Protein AF-0000000080538753 (afdb_homodimer)

Foldseek 3Di:
DDPPPPPPPPPDPPPPPPPPPPPCPPCPPPPPPVPPPCPPCDPVQVVQQVVQCVVQNQFRRDQVSGDPDGAKDWADQCDQPPHDPPHGVQNVVFVVVQVVVVVVCVVVVHDDDDDGDDIGMDGDDDADWDWDWDWDADPVPRDIFIKIWIWGDDPVDIDTDDIDTDD/DPPPPPPPPPPDPPPPPPPDPPPCPVPPVPPPPVPPPCPPCPPVQVVQQVVQCVVQNQFRRDQVSGDPDGAKAWADQCDQPPHDPPHGVQNVQFVVVQVVVVVVCVVVVHDDDDDGDDIGMDGDDDADWDWDWDWDADPVPRDIFIKIWIWGDDPVDIDTDDIDTDD

pLDDT: mean 73.38, std 27.71, range [20.17, 98.0]

Solvent-accessible surface area (backbone atoms only — not comparable to full-atom values): 19662 Å² total; per-residue (Å²): 138,78,82,76,76,76,76,76,76,76,76,74,72,75,75,78,72,75,75,73,76,73,73,76,70,69,72,69,66,63,73,66,66,78,55,81,73,64,74,58,70,44,75,62,37,52,47,44,46,51,51,41,44,71,72,45,31,72,62,58,50,61,54,85,71,41,80,86,51,71,78,54,37,76,60,56,45,83,40,45,88,85,39,64,80,88,47,27,34,35,55,49,50,40,52,52,49,47,54,39,49,50,50,45,21,66,74,66,71,50,72,65,40,78,72,47,66,74,48,37,20,33,31,83,38,68,37,35,37,34,23,34,34,30,34,30,28,33,74,86,76,67,47,76,43,54,30,36,33,37,35,37,44,33,99,96,43,76,46,73,62,38,63,44,68,57,130,134,80,81,74,76,74,74,74,74,75,74,75,71,75,75,77,70,77,72,75,74,76,72,77,69,69,72,67,67,62,73,65,66,76,54,80,71,65,74,58,70,44,74,62,37,51,47,42,46,53,51,41,43,72,71,46,30,71,62,57,50,62,56,85,71,40,80,84,52,71,77,52,39,78,59,56,45,83,39,44,88,86,39,64,80,89,46,28,34,36,55,49,48,39,51,52,49,47,54,39,49,51,51,45,22,67,75,66,74,51,72,65,39,78,72,45,65,74,49,37,19,33,30,82,38,68,36,34,37,35,23,35,34,29,33,29,28,35,73,86,77,68,45,76,44,55,30,35,33,38,34,37,45,32,98,97,42,76,46,73,63,38,60,43,67,57,129

Structure (mmCIF, N/CA/C/O backbone):
data_AF-0000000080538753-model_v1
#
loop_
_entity.id
_entity.type
_entity.pdbx_description
1 polymer 'Predicted protein'
#
loop_
_atom_site.group_PDB
_atom_site.id
_atom_site.type_symbol
_atom_site.label_atom_id
_atom_site.label_alt_id
_atom_site.label_comp_id
_atom_site.label_asym_id
_atom_site.label_entity_id
_atom_site.label_seq_id
_atom_site.pdbx_PDB_ins_code
_atom_site.Cartn_x
_atom_site.Cartn_y
_atom_site.Cartn_z
_atom_site.occupancy
_atom_site.B_iso_or_equiv
_atom_site.auth_seq_id
_atom_site.auth_comp_id
_atom_site.auth_asym_id
_atom_site.auth_atom_id
_atom_site.pdbx_PDB_model_num
ATOM 1 N N . MET A 1 1 ? 3.537 43.625 76 1 26.64 1 MET A N 1
ATOM 2 C CA . MET A 1 1 ? 2.902 43.906 74.75 1 26.64 1 MET A CA 1
ATOM 3 C C . MET A 1 1 ? 2.809 42.625 73.875 1 26.64 1 MET A C 1
ATOM 5 O O . MET A 1 1 ? 3.822 42 73.625 1 26.64 1 MET A O 1
ATOM 9 N N . ASP A 1 2 ? 1.681 41.906 73.875 1 29.84 2 ASP A N 1
ATOM 10 C CA . ASP A 1 2 ? 1.18 40.562 73.562 1 29.84 2 ASP A CA 1
ATOM 11 C C . ASP A 1 2 ? 1.187 40.312 72.062 1 29.84 2 ASP A C 1
ATOM 13 O O . ASP A 1 2 ? 0.7 41.125 71.312 1 29.84 2 ASP A O 1
ATOM 17 N N . PRO A 1 3 ? 2.178 39.531 71.5 1 32.5 3 PRO A N 1
ATOM 18 C CA . PRO A 1 3 ? 2.43 39.344 70.062 1 32.5 3 PRO A CA 1
ATOM 19 C C . PRO A 1 3 ? 1.204 38.844 69.312 1 32.5 3 PRO A C 1
ATOM 21 O O . PRO A 1 3 ? 0.542 37.906 69.75 1 32.5 3 PRO A O 1
ATOM 24 N N . GLN A 1 4 ? 0.389 39.75 68.75 1 28.7 4 GLN A N 1
ATOM 25 C CA . GLN A 1 4 ? -0.905 39.562 68.125 1 28.7 4 GLN A CA 1
ATOM 26 C C . GLN A 1 4 ? -0.821 38.5 67 1 28.7 4 GLN A C 1
ATOM 28 O O . GLN A 1 4 ? 0.038 38.625 66.125 1 28.7 4 GLN A O 1
ATOM 33 N N . VAL A 1 5 ? -1.155 37.281 67.25 1 30.67 5 VAL A N 1
ATOM 34 C CA . VAL A 1 5 ? -1.22 36.062 66.5 1 30.67 5 VAL A CA 1
ATOM 35 C C . VAL A 1 5 ? -2.08 36.281 65.25 1 30.67 5 VAL A C 1
ATOM 37 O O . VAL A 1 5 ? -3.291 36.5 65.375 1 30.67 5 VAL A O 1
ATOM 40 N N . VAL A 1 6 ? -1.58 37.156 64.312 1 28.62 6 VAL A N 1
ATOM 41 C CA . VAL A 1 6 ? -2.383 37.5 63.156 1 28.62 6 VAL A CA 1
ATOM 42 C C . VAL A 1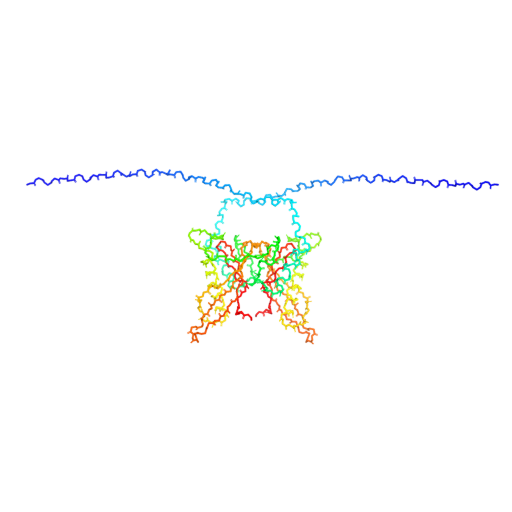 6 ? -2.861 36.188 62.5 1 28.62 6 VAL A C 1
ATOM 44 O O . VAL A 1 6 ? -2.057 35.312 62.156 1 28.62 6 VAL A O 1
ATOM 47 N N . VAL A 1 7 ? -4.055 35.75 62.781 1 27.62 7 VAL A N 1
ATOM 48 C CA . VAL A 1 7 ? -4.879 34.625 62.344 1 27.62 7 VAL A CA 1
ATOM 49 C C . VAL A 1 7 ? -5 34.625 60.812 1 27.62 7 VAL A C 1
ATOM 51 O O . VAL A 1 7 ? -5.484 35.594 60.219 1 27.62 7 VAL A O 1
ATOM 54 N N . ASP A 1 8 ? -3.936 34.156 60.156 1 25.44 8 ASP A N 1
ATOM 55 C CA . ASP A 1 8 ? -3.807 34.125 58.688 1 25.44 8 ASP A CA 1
ATOM 56 C C . ASP A 1 8 ? -5.07 33.562 58.062 1 25.44 8 ASP A C 1
ATOM 58 O O . ASP A 1 8 ? -5.617 32.562 58.531 1 25.44 8 ASP A O 1
ATOM 62 N N . LYS A 1 9 ? -5.824 34.438 57.406 1 25.91 9 LYS A N 1
ATOM 63 C CA . LYS A 1 9 ? -7.09 34.312 56.688 1 25.91 9 LYS A CA 1
ATOM 64 C C . LYS A 1 9 ? -7.09 33.062 55.812 1 25.91 9 LYS A C 1
ATOM 66 O O . LYS A 1 9 ? -6.168 32.875 55.031 1 25.91 9 LYS A O 1
ATOM 71 N N . LYS A 1 10 ? -7.75 32.031 56.188 1 25.48 10 LYS A N 1
ATOM 72 C CA . LYS A 1 10 ? -8.102 30.75 55.562 1 25.48 10 LYS A CA 1
ATOM 73 C C . LYS A 1 10 ? -8.68 30.969 54.188 1 25.48 10 LYS A C 1
ATOM 75 O O . LYS A 1 10 ? -9.781 31.516 54.031 1 25.48 10 LYS A O 1
ATOM 80 N N . SER A 1 11 ? -7.879 31.547 53.25 1 24.92 11 SER A N 1
ATOM 81 C CA . SER A 1 11 ? -8.461 31.812 51.938 1 24.92 11 SER A CA 1
ATOM 82 C C . SER A 1 11 ? -9.289 30.625 51.438 1 24.92 11 SER A C 1
ATOM 84 O O . SER A 1 11 ? -8.938 29.469 51.688 1 24.92 11 SER A O 1
ATOM 86 N N . GLU A 1 12 ? -10.578 30.828 51.375 1 24.56 12 GLU A N 1
ATOM 87 C CA . GLU A 1 12 ? -11.68 30 50.906 1 24.56 12 GLU A CA 1
ATOM 88 C C . GLU A 1 12 ? -11.32 29.297 49.594 1 24.56 12 GLU A C 1
ATOM 90 O O . GLU A 1 12 ? -10.789 29.922 48.688 1 24.56 12 GLU A O 1
ATOM 95 N N . GLU A 1 13 ? -10.969 28.047 49.625 1 25.81 13 GLU A N 1
ATOM 96 C CA . GLU A 1 13 ? -10.656 27.141 48.531 1 25.81 13 GLU A CA 1
ATOM 97 C C . GLU A 1 13 ? -11.727 27.203 47.438 1 25.81 13 GLU A C 1
ATOM 99 O O . GLU A 1 13 ? -12.914 27.016 47.719 1 25.81 13 GLU A O 1
ATOM 104 N N . PRO A 1 14 ? -11.586 28.125 46.5 1 26.73 14 PRO A N 1
ATOM 105 C CA . PRO A 1 14 ? -12.633 28.219 45.5 1 26.73 14 PRO A CA 1
ATOM 106 C C . PRO A 1 14 ? -13.133 26.844 45.031 1 26.73 14 PRO A C 1
ATOM 108 O O . PRO A 1 14 ? -12.383 25.859 45.094 1 26.73 14 PRO A O 1
ATOM 111 N N . ASP A 1 15 ? -14.344 26.531 45.312 1 24.59 15 ASP A N 1
ATOM 112 C CA . ASP A 1 15 ? -15.141 25.391 44.875 1 24.59 15 ASP A CA 1
ATOM 113 C C . ASP A 1 15 ? -14.961 25.141 43.375 1 24.59 15 ASP A C 1
ATOM 115 O O . ASP A 1 15 ? -15.281 26 42.562 1 24.59 15 ASP A O 1
ATOM 119 N N . LEU A 1 16 ? -13.891 24.625 42.969 1 22.72 16 LEU A N 1
ATOM 120 C CA . LEU A 1 16 ? -13.672 24.297 41.562 1 22.72 16 LEU A CA 1
ATOM 121 C C . LEU A 1 16 ? -14.891 23.594 40.969 1 22.72 16 LEU A C 1
ATOM 123 O O . LEU A 1 16 ? -15.172 22.438 41.312 1 22.72 16 LEU A O 1
ATOM 127 N N . LYS A 1 17 ? -16.016 24.328 40.844 1 22.41 17 LYS A N 1
ATOM 128 C CA . LYS A 1 17 ? -17.188 23.891 40.062 1 22.41 17 LYS A CA 1
ATOM 129 C C . LYS A 1 17 ? -16.766 23.016 38.906 1 22.41 17 LYS A C 1
ATOM 131 O O . LYS A 1 17 ? -15.797 23.328 38.188 1 22.41 17 LYS A O 1
ATOM 136 N N . ARG A 1 18 ? -17.156 21.812 38.906 1 22.73 18 ARG A N 1
ATOM 137 C CA . ARG A 1 18 ? -17.141 20.75 37.906 1 22.73 18 ARG A CA 1
ATOM 138 C C . ARG A 1 18 ? -17.672 21.266 36.562 1 22.73 18 ARG A C 1
ATOM 140 O O . ARG A 1 18 ? -18.859 21.531 36.406 1 22.73 18 ARG A O 1
ATOM 147 N N . GLN A 1 19 ? -17.094 22.203 35.969 1 22.17 19 GLN A N 1
ATOM 148 C CA . GLN A 1 19 ? -17.656 22.562 34.656 1 22.17 19 GLN A CA 1
ATOM 149 C C . GLN A 1 19 ? -18.094 21.328 33.875 1 22.17 19 GLN A C 1
ATOM 151 O O . GLN A 1 19 ? -17.312 20.375 33.75 1 22.17 19 GLN A O 1
ATOM 156 N N . LYS A 1 20 ? -19.328 21.016 33.875 1 20.86 20 LYS A N 1
ATOM 157 C CA . LYS A 1 20 ? -20.078 20.109 33 1 20.86 20 LYS A CA 1
ATOM 158 C C . LYS A 1 20 ? -19.5 20.078 31.594 1 20.86 20 LYS A C 1
ATOM 160 O O . LYS A 1 20 ? -19.344 21.141 30.969 1 20.86 20 LYS A O 1
ATOM 165 N N . LEU A 1 21 ? -18.781 19.188 31.297 1 20.88 21 LEU A N 1
ATOM 166 C CA . LEU A 1 21 ? -18.328 18.828 29.953 1 20.88 21 LEU A CA 1
ATOM 167 C C . LEU A 1 21 ? -19.469 18.922 28.953 1 20.88 21 LEU A C 1
ATOM 169 O O . LEU A 1 21 ? -20.453 18.172 29.047 1 20.88 21 LEU A O 1
ATOM 173 N N . ASP A 1 22 ? -19.984 20 28.609 1 23.39 22 ASP A N 1
ATOM 174 C CA . ASP A 1 22 ? -20.922 20.156 27.5 1 23.39 22 ASP A CA 1
ATOM 175 C C . ASP A 1 22 ? -20.672 19.094 26.422 1 23.39 22 ASP A C 1
ATOM 177 O O . ASP A 1 22 ? -19.516 18.828 26.062 1 23.39 22 ASP A O 1
ATOM 181 N N . GLU A 1 23 ? -21.578 18.156 26.266 1 23.31 23 GLU A N 1
ATOM 182 C CA . GLU A 1 23 ? -21.875 17.141 25.266 1 23.31 23 GLU A CA 1
ATOM 183 C C . GLU A 1 23 ? -21.672 17.656 23.859 1 23.31 23 GLU A C 1
ATOM 185 O O . GLU A 1 23 ? -22.453 18.469 23.359 1 23.31 23 GLU A O 1
ATOM 190 N N . VAL A 1 24 ? -20.781 18.312 23.531 1 21.34 24 VAL A N 1
ATOM 191 C CA . VAL A 1 24 ? -20.703 18.641 22.109 1 21.34 24 VAL A CA 1
ATOM 192 C C . VAL A 1 24 ? -21.25 17.469 21.281 1 21.34 24 VAL A C 1
ATOM 194 O O . VAL A 1 24 ? -20.656 16.391 21.266 1 21.34 24 VAL A O 1
ATOM 197 N N . ASP A 1 25 ? -22.516 17.156 21.219 1 23.75 25 ASP A N 1
ATOM 198 C CA . ASP A 1 25 ? -23.312 16.5 20.188 1 23.75 25 ASP A CA 1
ATOM 199 C C . ASP A 1 25 ? -22.766 16.812 18.797 1 23.75 25 ASP A C 1
ATOM 201 O O . ASP A 1 25 ? -23.328 17.625 18.062 1 23.75 25 ASP A O 1
ATOM 205 N N . GLU A 1 26 ? -21.734 17.438 18.688 1 22.86 26 GLU A N 1
ATOM 206 C CA . GLU A 1 26 ? -21.516 17.797 17.297 1 22.86 26 GLU A CA 1
ATOM 207 C C . GLU A 1 26 ? -21.984 16.688 16.359 1 22.86 26 GLU A C 1
ATOM 209 O O . GLU A 1 26 ? -21.719 15.516 16.594 1 22.86 26 GLU A O 1
ATOM 214 N N . LYS A 1 27 ? -23 17 15.555 1 22.25 27 LYS A N 1
ATOM 215 C CA . LYS A 1 27 ? -23.688 16.375 14.422 1 22.25 27 LYS A CA 1
ATOM 216 C C . LYS A 1 27 ? -22.719 15.547 13.594 1 22.25 27 LYS A C 1
ATOM 218 O O . LYS A 1 27 ? -21.75 16.078 13.039 1 22.25 27 LYS A O 1
ATOM 223 N N . CYS A 1 28 ? -22.344 14.5 14.094 1 21.88 28 CYS A N 1
ATOM 224 C CA . CYS A 1 28 ? -21.812 13.508 13.164 1 21.88 28 CYS A CA 1
ATOM 225 C C . CYS A 1 28 ? -22.484 13.641 11.797 1 21.88 28 CYS A C 1
ATOM 227 O O . CYS A 1 28 ? -23.672 13.359 11.648 1 21.88 28 CYS A O 1
ATOM 229 N N . GLU A 1 29 ? -22.312 14.82 11.227 1 24.02 29 GLU A N 1
ATOM 230 C CA . GLU A 1 29 ? -22.844 14.805 9.867 1 24.02 29 GLU A CA 1
ATOM 231 C C . GLU A 1 29 ? -22.859 13.383 9.297 1 24.02 29 GLU A C 1
ATOM 233 O O . GLU A 1 29 ? -21.891 12.633 9.461 1 24.02 29 GLU A O 1
ATOM 238 N N . GLU A 1 30 ? -23.906 12.758 9.414 1 24.94 30 GLU A N 1
ATOM 239 C CA . GLU A 1 30 ? -24.25 11.586 8.602 1 24.94 30 GLU A CA 1
ATOM 240 C C . GLU A 1 30 ? -23.344 11.5 7.367 1 24.94 30 GLU A C 1
ATOM 242 O O . GLU A 1 30 ? -23.188 12.477 6.633 1 24.94 30 GLU A O 1
ATOM 247 N N . MET A 1 31 ? -22.172 11.016 7.57 1 24.98 31 MET A N 1
ATOM 248 C CA . MET A 1 31 ? -21.625 10.625 6.277 1 24.98 31 MET A CA 1
ATOM 249 C C . MET A 1 31 ? -22.734 10.445 5.25 1 24.98 31 MET A C 1
ATOM 251 O O . MET A 1 31 ? -23.688 9.688 5.48 1 24.98 31 MET A O 1
ATOM 255 N N . SER A 1 32 ? -23.188 11.508 4.723 1 26.78 32 SER A N 1
ATOM 256 C CA . SER A 1 32 ? -24.188 11.484 3.668 1 26.78 32 SER A CA 1
ATOM 257 C C . SER A 1 32 ? -24.344 10.086 3.084 1 26.78 32 SER A C 1
ATOM 259 O O . SER A 1 32 ? -23.375 9.336 2.99 1 26.78 32 SER A O 1
ATOM 261 N N . SER A 1 33 ? -25.344 9.414 3.412 1 25.28 33 SER A N 1
ATOM 262 C CA . SER A 1 33 ? -25.906 8.359 2.568 1 25.28 33 SER A CA 1
ATOM 263 C C . SER A 1 33 ? -25.438 8.5 1.127 1 25.28 33 SER A C 1
ATOM 265 O O . SER A 1 33 ? -25.531 9.57 0.53 1 25.28 33 SER A O 1
ATOM 267 N N . TYR A 1 34 ? -24.266 8.039 0.89 1 26.61 34 TYR A N 1
ATOM 268 C CA . TYR A 1 34 ? -24.172 7.867 -0.556 1 26.61 34 TYR A CA 1
ATOM 269 C C . TYR A 1 34 ? -25.562 7.707 -1.176 1 26.61 34 TYR A C 1
ATOM 271 O O . TYR A 1 34 ? -26.25 6.723 -0.909 1 26.61 34 TYR A O 1
ATOM 279 N N . SER A 1 35 ? -26.406 8.695 -0.904 1 27.75 35 SER A N 1
ATOM 280 C CA . SER A 1 35 ? -27.562 8.688 -1.783 1 27.75 35 SER A CA 1
ATOM 281 C C . SER A 1 35 ? -27.344 7.773 -2.982 1 27.75 35 SER A C 1
ATOM 283 O O . SER A 1 35 ? -26.219 7.523 -3.379 1 27.75 35 SER A O 1
ATOM 285 N N . ASP A 1 36 ? -28.266 6.961 -3.27 1 28.72 36 ASP A N 1
ATOM 286 C CA . ASP A 1 36 ? -28.562 6.207 -4.484 1 28.72 36 ASP A CA 1
ATOM 287 C C . ASP A 1 36 ? -28.094 6.957 -5.727 1 28.72 36 ASP A C 1
ATOM 289 O O . ASP A 1 36 ? -28.562 6.699 -6.832 1 28.72 36 ASP A O 1
ATOM 293 N N . SER A 1 37 ? -28.031 8.297 -5.555 1 31.59 37 SER A N 1
ATOM 294 C CA . SER A 1 37 ? -27.641 8.883 -6.836 1 31.59 37 SER A CA 1
ATOM 295 C C . SER A 1 37 ? -26.375 8.227 -7.371 1 31.59 37 SER A C 1
ATOM 297 O O . SER A 1 37 ? -25.312 8.32 -6.754 1 31.59 37 SER A O 1
ATOM 299 N N . THR A 1 38 ? -26.375 7.109 -7.777 1 34.5 38 THR A N 1
ATOM 300 C CA . THR A 1 38 ? -25.609 6.336 -8.75 1 34.5 38 THR A CA 1
ATOM 301 C C . THR A 1 38 ? -24.688 7.242 -9.562 1 34.5 38 THR A C 1
ATOM 303 O O . THR A 1 38 ? -25 7.57 -10.711 1 34.5 38 THR A O 1
ATOM 306 N N . CYS A 1 39 ? -24.5 8.359 -9.172 1 38.5 39 CYS A N 1
ATOM 307 C CA . CYS A 1 39 ? -23.656 9.062 -10.125 1 38.5 39 CYS A CA 1
ATOM 308 C C . CYS A 1 39 ? -22.547 8.148 -10.648 1 38.5 39 CYS A C 1
ATOM 310 O O . CYS A 1 39 ? -21.609 7.828 -9.922 1 38.5 39 CYS A O 1
ATOM 312 N N . SER A 1 40 ? -22.922 7.129 -11.203 1 43.34 40 SER A N 1
ATOM 313 C CA . SER A 1 40 ? -22.266 6.168 -12.086 1 43.34 40 SER A CA 1
ATOM 314 C C . SER A 1 40 ? -21.047 6.781 -12.758 1 43.34 40 SER A C 1
ATOM 316 O O . SER A 1 40 ? -21.156 7.801 -13.445 1 43.34 40 SER A O 1
ATOM 318 N N . PHE A 1 41 ? -20.047 6.957 -11.977 1 55.66 41 PHE A N 1
ATOM 319 C CA . PHE A 1 41 ? -18.875 7.227 -12.789 1 55.66 41 PHE A CA 1
ATOM 320 C C . PHE A 1 41 ? -19.031 6.648 -14.188 1 55.66 41 PHE A C 1
ATOM 322 O O . PHE A 1 41 ? -19.422 5.496 -14.352 1 55.66 41 PHE A O 1
ATOM 329 N N . ASP A 1 42 ? -19.453 7.59 -15.016 1 65.38 42 ASP A N 1
ATOM 330 C CA . ASP A 1 42 ? -19.594 7.105 -16.375 1 65.38 42 ASP A CA 1
ATOM 331 C C . ASP A 1 42 ? -18.266 6.664 -16.969 1 65.38 42 ASP A C 1
ATOM 333 O O . ASP A 1 42 ? -17.234 6.742 -16.281 1 65.38 42 ASP A O 1
ATOM 337 N N . SER A 1 43 ? -18.469 5.992 -17.969 1 73.69 43 SER A N 1
ATOM 338 C CA . SER A 1 43 ? -17.344 5.422 -18.688 1 73.69 43 SER A CA 1
ATOM 339 C C . SER A 1 43 ? -16.281 6.48 -19 1 73.69 43 SER A C 1
ATOM 341 O O . SER A 1 43 ? -15.086 6.191 -19 1 73.69 43 SER A O 1
ATOM 343 N N . GLU A 1 44 ? -16.719 7.773 -19.062 1 78.25 44 GLU A N 1
ATOM 344 C CA . GLU A 1 44 ? -15.758 8.828 -19.375 1 78.25 44 GLU A CA 1
ATOM 345 C C . GLU A 1 44 ? -14.914 9.195 -18.156 1 78.25 44 GLU A C 1
ATOM 347 O O . GLU A 1 44 ? -13.711 9.43 -18.266 1 78.25 44 GLU A O 1
ATOM 352 N N . ASP A 1 45 ? -15.547 9.234 -17.047 1 76.75 45 ASP A N 1
ATOM 353 C CA . ASP A 1 45 ? -14.82 9.531 -15.82 1 76.75 45 ASP A CA 1
ATOM 354 C C . ASP A 1 45 ? -13.734 8.484 -15.562 1 76.75 45 ASP A C 1
ATOM 356 O O . ASP A 1 45 ? -12.609 8.836 -15.195 1 76.75 45 ASP A O 1
ATOM 360 N N . GLU A 1 46 ? -14.062 7.324 -15.797 1 76 46 GLU A N 1
ATOM 361 C CA . GLU A 1 46 ? -13.094 6.246 -15.625 1 76 46 GLU A CA 1
ATOM 362 C C . GLU A 1 46 ? -11.938 6.383 -16.609 1 76 46 GLU A C 1
ATOM 364 O O . GLU A 1 46 ? -10.781 6.148 -16.25 1 76 46 GLU A O 1
ATOM 369 N N . ARG A 1 47 ? -12.344 6.703 -17.766 1 82.5 47 ARG A N 1
ATOM 370 C CA . ARG A 1 47 ? -11.32 6.875 -18.797 1 82.5 47 ARG A CA 1
ATOM 371 C C . ARG A 1 47 ? -10.352 7.992 -18.406 1 82.5 47 ARG A C 1
ATOM 373 O O . ARG A 1 47 ? -9.133 7.836 -18.547 1 82.5 47 ARG A O 1
ATOM 380 N N . LEU A 1 48 ? -10.797 9.086 -17.953 1 83.06 48 LEU A N 1
ATOM 381 C CA . LEU A 1 48 ? -9.969 10.219 -17.594 1 83.06 48 LEU A CA 1
ATOM 382 C C . LEU A 1 48 ? -9.039 9.867 -16.438 1 83.06 48 LEU A C 1
ATOM 384 O O . LEU A 1 48 ? -7.875 10.281 -16.406 1 83.06 48 LEU A O 1
ATOM 388 N N . VAL A 1 49 ? -9.547 9.109 -15.578 1 80.5 49 VAL A N 1
ATOM 389 C CA . VAL A 1 49 ? -8.734 8.672 -14.445 1 80.5 49 VAL A CA 1
ATOM 390 C C . VAL A 1 49 ? -7.605 7.77 -14.93 1 80.5 49 VAL A C 1
ATOM 392 O O . VAL A 1 49 ? -6.445 7.961 -14.555 1 80.5 49 VAL A O 1
ATOM 395 N N . LYS A 1 50 ? -7.977 6.859 -15.766 1 79.31 50 LYS A N 1
ATOM 396 C CA . LYS A 1 50 ? -6.984 5.93 -16.297 1 79.31 50 LYS A CA 1
ATOM 397 C C . LYS A 1 50 ? -5.914 6.668 -17.094 1 79.31 50 LYS A C 1
ATOM 399 O O . LYS A 1 50 ? -4.723 6.371 -16.969 1 79.31 50 LYS A O 1
ATOM 404 N N . GLU A 1 51 ? -6.348 7.555 -17.844 1 85.69 51 GLU A N 1
ATOM 405 C CA . GLU A 1 51 ? -5.414 8.336 -18.641 1 85.69 51 GLU A CA 1
ATOM 406 C C . GLU A 1 51 ? -4.449 9.125 -17.766 1 85.69 51 GLU A C 1
ATOM 408 O O . GLU A 1 51 ? -3.246 9.156 -18.031 1 85.69 51 GLU A O 1
ATOM 413 N N . GLU A 1 52 ? -4.938 9.703 -16.734 1 86.38 52 GLU A N 1
ATOM 414 C CA . GLU A 1 52 ? -4.09 10.5 -15.852 1 86.38 52 GLU A CA 1
ATOM 415 C C . GLU A 1 52 ? -3.137 9.617 -15.055 1 86.38 52 GLU A C 1
ATOM 417 O O . GLU A 1 52 ? -1.986 9.992 -14.82 1 86.38 52 GLU A O 1
ATOM 422 N N . LEU A 1 53 ? -3.625 8.492 -14.68 1 82.88 53 LEU A N 1
ATOM 423 C CA . LEU A 1 53 ? -2.764 7.555 -13.969 1 82.88 53 LEU A CA 1
ATOM 424 C C . LEU A 1 53 ? -1.611 7.094 -14.852 1 82.88 53 LEU A C 1
ATOM 426 O O . LEU A 1 53 ? -0.479 6.957 -14.383 1 82.88 53 LEU A O 1
ATOM 430 N N . ASN A 1 54 ? -1.912 6.902 -16.094 1 82.56 54 ASN A N 1
ATOM 431 C CA . ASN A 1 54 ? -0.884 6.488 -17.047 1 82.56 54 ASN A CA 1
ATOM 432 C C . ASN A 1 54 ? 0.109 7.613 -17.328 1 82.56 54 ASN A C 1
ATOM 434 O O . ASN A 1 54 ? 1.306 7.363 -17.484 1 82.56 54 ASN A O 1
ATOM 438 N N . ARG A 1 55 ? -0.401 8.75 -17.312 1 86.69 55 ARG A N 1
ATOM 439 C CA . ARG A 1 55 ? 0.406 9.914 -17.672 1 86.69 55 ARG A CA 1
ATOM 440 C C . ARG A 1 55 ? 1.276 10.359 -16.5 1 86.69 55 ARG A C 1
ATOM 442 O O . ARG A 1 55 ? 2.482 10.562 -16.672 1 86.69 55 ARG A O 1
ATOM 449 N N . SER A 1 56 ? 0.714 10.508 -15.297 1 87.31 56 SER A N 1
ATOM 450 C CA . SER A 1 56 ? 1.411 11.203 -14.219 1 87.31 56 SER A CA 1
ATOM 451 C C . SER A 1 56 ? 1.641 10.281 -13.023 1 87.31 56 SER A C 1
ATOM 453 O O . SER A 1 56 ? 2.438 10.594 -12.141 1 87.31 56 SER A O 1
ATOM 455 N N . GLY A 1 57 ? 0.893 9.195 -12.984 1 86 57 GLY A N 1
ATOM 456 C CA . GLY A 1 57 ? 1.011 8.289 -11.852 1 86 57 GLY A CA 1
ATOM 457 C C . GLY A 1 57 ? 0.349 8.82 -10.594 1 86 57 GLY A C 1
ATOM 458 O O . GLY A 1 57 ? -0.334 9.844 -10.625 1 86 57 GLY A O 1
ATOM 459 N N . ASP A 1 58 ? 0.567 8.148 -9.516 1 87.81 58 ASP A N 1
ATOM 460 C CA . ASP A 1 58 ? -0.105 8.461 -8.258 1 87.81 58 ASP A CA 1
ATOM 461 C C . ASP A 1 58 ? 0.512 9.688 -7.602 1 87.81 58 ASP A C 1
ATOM 463 O O . ASP A 1 58 ? -0.199 10.508 -7.012 1 87.81 58 ASP A O 1
ATOM 467 N N . TYR A 1 59 ? 1.764 9.852 -7.766 1 93.19 59 TYR A N 1
ATOM 468 C CA . TYR A 1 59 ? 2.496 10.891 -7.043 1 93.19 59 TYR A CA 1
ATOM 469 C C . TYR A 1 59 ? 2.264 12.258 -7.664 1 93.19 59 TYR A C 1
ATOM 471 O O . TYR A 1 59 ? 2.26 13.273 -6.961 1 93.19 59 TYR A O 1
ATOM 479 N N . ASP A 1 60 ? 2.105 12.344 -8.961 1 93.12 60 ASP A N 1
ATOM 480 C CA . ASP A 1 60 ? 1.944 13.609 -9.672 1 93.12 60 ASP A CA 1
ATOM 481 C C . ASP A 1 60 ? 0.558 13.703 -10.305 1 93.12 60 ASP A C 1
ATOM 483 O O . ASP A 1 60 ? 0.36 14.461 -11.266 1 93.12 60 ASP A O 1
ATOM 487 N N . PHE A 1 61 ? -0.366 12.898 -9.758 1 91.56 61 PHE A N 1
ATOM 488 C CA . PHE A 1 61 ? -1.722 12.891 -10.297 1 91.56 61 PHE A CA 1
ATOM 489 C C . PHE A 1 61 ? -2.314 14.289 -10.297 1 91.56 61 PHE A C 1
ATOM 491 O O . PHE A 1 61 ? -2.348 14.961 -9.266 1 91.56 61 PHE A O 1
ATOM 498 N N . ASP A 1 62 ? -2.725 14.727 -11.383 1 91.31 62 ASP A N 1
ATOM 499 C CA . ASP A 1 62 ? -3.301 16.062 -11.547 1 91.31 62 ASP A CA 1
ATOM 500 C C . ASP A 1 62 ? -4.824 16.016 -11.461 1 91.31 62 ASP A C 1
ATOM 502 O O . ASP A 1 62 ? -5.496 15.656 -12.438 1 91.31 62 ASP A O 1
ATOM 506 N N . THR A 1 63 ? -5.328 16.453 -10.406 1 87 63 THR A N 1
ATOM 507 C CA . THR A 1 63 ? -6.762 16.359 -10.133 1 87 63 THR A CA 1
ATOM 508 C C . THR A 1 63 ? -7.539 17.328 -11.031 1 87 63 THR A C 1
ATOM 510 O O . THR A 1 63 ? -8.75 17.172 -11.203 1 87 63 THR A O 1
ATOM 513 N N . THR A 1 64 ? -6.891 18.297 -11.461 1 87.31 64 THR A N 1
ATOM 514 C CA . THR A 1 64 ? -7.574 19.297 -12.266 1 87.31 64 THR A CA 1
ATOM 515 C C . THR A 1 64 ? -8.023 18.719 -13.602 1 87.31 64 THR A C 1
ATOM 517 O O . THR A 1 64 ? -8.844 19.312 -14.305 1 87.31 64 THR A O 1
ATOM 520 N N . LYS A 1 65 ? -7.551 17.562 -13.922 1 87.31 65 LYS A N 1
ATOM 521 C CA . LYS A 1 65 ? -7.887 16.922 -15.195 1 87.31 65 LYS A CA 1
ATOM 522 C C . LYS A 1 65 ? -9.047 15.953 -15.039 1 87.31 65 LYS A C 1
ATOM 524 O O . LYS A 1 65 ? -9.383 15.219 -15.969 1 87.31 65 LYS A O 1
ATOM 529 N N . GLN A 1 66 ? -9.555 15.922 -13.844 1 83.81 66 GLN A N 1
ATOM 530 C CA . GLN A 1 66 ? -10.672 15.031 -13.57 1 83.81 66 GLN A CA 1
ATOM 531 C C . GLN A 1 66 ? -11.984 15.805 -13.477 1 83.81 66 GLN A C 1
ATOM 533 O O . GLN A 1 66 ? -11.984 17.016 -13.289 1 83.81 66 GLN A O 1
ATOM 538 N N . ARG A 1 67 ? -12.961 15.117 -13.688 1 81.25 67 ARG A N 1
ATOM 539 C CA . ARG A 1 67 ? -14.281 15.734 -13.633 1 81.25 67 ARG A CA 1
ATOM 540 C C . ARG A 1 67 ? -14.977 15.414 -12.312 1 81.25 67 ARG A C 1
ATOM 542 O O . ARG A 1 67 ? -14.648 15.992 -11.273 1 81.25 67 ARG A O 1
ATOM 549 N N . ARG A 1 68 ? -15.773 14.305 -12.312 1 70.19 68 ARG A N 1
ATOM 550 C CA . ARG A 1 68 ? -16.578 13.984 -11.133 1 70.19 68 ARG A CA 1
ATOM 551 C C . ARG A 1 68 ? -15.875 12.945 -10.266 1 70.19 68 ARG A C 1
ATOM 553 O O . ARG A 1 68 ? -16.078 12.906 -9.047 1 70.19 68 ARG A O 1
ATOM 560 N N . PHE A 1 69 ? -15.172 12.094 -10.992 1 70.25 69 PHE A N 1
ATOM 561 C CA . PHE A 1 69 ? -14.508 11.016 -10.273 1 70.25 69 PHE A CA 1
ATOM 562 C C . PHE A 1 69 ? -13.055 11.375 -9.992 1 70.25 69 PHE A C 1
ATOM 564 O O . PHE A 1 69 ? -12.211 11.336 -10.898 1 70.25 69 PHE A O 1
ATOM 571 N N . VAL A 1 70 ? -12.836 11.836 -8.703 1 72.62 70 VAL A N 1
ATOM 572 C CA . VAL A 1 70 ? -11.477 12.18 -8.297 1 72.62 70 VAL A CA 1
ATOM 573 C C . VAL A 1 70 ? -10.906 11.07 -7.414 1 72.62 70 VAL A C 1
ATOM 575 O O . VAL A 1 70 ? -11.477 10.742 -6.371 1 72.62 70 VAL A O 1
ATOM 578 N N . MET A 1 71 ? -9.844 10.453 -7.871 1 74.56 71 MET A N 1
ATOM 579 C CA . MET A 1 71 ? -9.273 9.297 -7.184 1 74.56 71 MET A CA 1
ATOM 580 C C . MET A 1 71 ? -8.203 9.734 -6.195 1 74.56 71 MET A C 1
ATOM 582 O O . MET A 1 71 ? -7.945 9.039 -5.207 1 74.56 71 MET A O 1
ATOM 586 N N . ARG A 1 72 ? -7.602 10.867 -6.539 1 84.81 72 ARG A N 1
ATOM 587 C CA . ARG A 1 72 ? -6.539 11.391 -5.684 1 84.81 72 ARG A CA 1
ATOM 588 C C . ARG A 1 72 ? -6.758 12.859 -5.367 1 84.81 72 ARG A C 1
ATOM 590 O O . ARG A 1 72 ? -7.223 13.625 -6.219 1 84.81 72 ARG A O 1
ATOM 597 N N . TYR A 1 73 ? -6.375 13.25 -4.172 1 89.19 73 TYR A N 1
ATOM 598 C CA . TYR A 1 73 ? -6.473 14.648 -3.76 1 89.19 73 TYR A CA 1
ATOM 599 C C . TYR A 1 73 ? -5.113 15.188 -3.328 1 89.19 73 TYR A C 1
ATOM 601 O O . TYR A 1 73 ? -4.402 14.547 -2.549 1 89.19 73 TYR A O 1
ATOM 609 N N . PRO A 1 74 ? -4.844 16.328 -3.932 1 93.19 74 PRO A N 1
ATOM 610 C CA . PRO A 1 74 ? -3.615 16.953 -3.426 1 93.19 74 PRO A CA 1
ATOM 611 C C . PRO A 1 74 ? -3.717 17.344 -1.954 1 93.19 74 PRO A C 1
ATOM 613 O O . PRO A 1 74 ? -4.785 17.766 -1.495 1 93.19 74 PRO A O 1
ATOM 616 N N . VAL A 1 75 ? -2.615 17.219 -1.324 1 95.62 75 VAL A N 1
ATOM 617 C CA . VAL A 1 75 ? -2.578 17.594 0.082 1 95.62 75 VAL A CA 1
ATOM 618 C C . VAL A 1 75 ? -2.143 19.062 0.206 1 95.62 75 VAL A C 1
ATOM 620 O O . VAL A 1 75 ? -1.077 19.438 -0.284 1 95.62 75 VAL A O 1
ATOM 623 N N . ASN A 1 76 ? -2.977 19.828 0.804 1 95.88 76 ASN A N 1
ATOM 624 C CA . ASN A 1 76 ? -2.557 21.156 1.225 1 95.88 76 ASN A CA 1
ATOM 625 C C . ASN A 1 76 ? -1.85 21.125 2.578 1 95.88 76 ASN A C 1
ATOM 627 O O . ASN A 1 76 ? -2.471 20.828 3.598 1 95.88 76 ASN A O 1
ATOM 631 N N . PHE A 1 77 ? -0.625 21.5 2.623 1 96.62 77 PHE A N 1
ATOM 632 C CA . PHE A 1 77 ? 0.224 21.312 3.795 1 96.62 77 PHE A CA 1
ATOM 633 C C . PHE A 1 77 ? -0.215 22.234 4.93 1 96.62 77 PHE A C 1
ATOM 635 O O . PHE A 1 77 ? 0.045 21.953 6.102 1 96.62 77 PHE A O 1
ATOM 642 N N . GLU A 1 78 ? -0.877 23.25 4.609 1 96.44 78 GLU A N 1
ATOM 643 C CA . GLU A 1 78 ? -1.259 24.219 5.629 1 96.44 78 GLU A CA 1
ATOM 644 C C . GLU A 1 78 ? -2.594 23.844 6.27 1 96.44 78 GLU A C 1
ATOM 646 O O . GLU A 1 78 ? -2.951 24.391 7.324 1 96.44 78 GLU A O 1
ATOM 651 N N . ASP A 1 79 ? -3.357 22.984 5.641 1 95.19 79 ASP A N 1
ATOM 652 C CA . ASP A 1 79 ? -4.68 22.625 6.141 1 95.19 79 ASP A CA 1
ATOM 653 C C . ASP A 1 79 ? -4.582 21.484 7.156 1 95.19 79 ASP A C 1
ATOM 655 O O . ASP A 1 79 ? -3.504 20.938 7.387 1 95.19 79 ASP A O 1
ATOM 659 N N . SER A 1 80 ? -5.688 21.188 7.84 1 92.88 80 SER A N 1
ATOM 660 C CA . SER A 1 80 ? -5.816 20.094 8.789 1 92.88 80 SER A CA 1
ATOM 661 C C . SER A 1 80 ? -7.012 19.203 8.453 1 92.88 80 SER A C 1
ATOM 663 O O . SER A 1 80 ? -7.832 18.906 9.32 1 92.88 80 SER A O 1
ATOM 665 N N . ASP A 1 81 ? -7.035 18.734 7.227 1 90.12 81 ASP A N 1
ATOM 666 C CA . ASP A 1 81 ? -8.156 17.922 6.742 1 90.12 81 ASP A CA 1
ATOM 667 C C . ASP A 1 81 ? -8.102 16.516 7.309 1 90.12 81 ASP A C 1
ATOM 669 O O . ASP A 1 81 ? -9.141 15.867 7.484 1 90.12 81 ASP A O 1
ATOM 673 N N . VAL A 1 82 ? -6.867 16.016 7.578 1 88.31 82 VAL A N 1
ATOM 674 C CA . VAL A 1 82 ? -6.691 14.625 7.984 1 88.31 82 VAL A CA 1
ATOM 675 C C . VAL A 1 82 ? -6.387 14.555 9.477 1 88.31 82 VAL A C 1
ATOM 677 O O . VAL A 1 82 ? -6.715 13.57 10.141 1 88.31 82 VAL A O 1
ATOM 680 N N . VAL A 1 83 ? -5.727 15.57 9.992 1 89.19 83 VAL A N 1
ATOM 681 C CA . VAL A 1 83 ? -5.316 15.586 11.391 1 89.19 83 VAL A CA 1
ATOM 682 C C . VAL A 1 83 ? -6.074 16.688 12.141 1 89.19 83 VAL A C 1
ATOM 684 O O . VAL A 1 83 ? -6.691 17.547 11.516 1 89.19 83 VAL A O 1
ATOM 687 N N . ASP A 1 84 ? -6.012 16.578 13.461 1 87.56 84 ASP A N 1
ATOM 688 C CA . ASP A 1 84 ? -6.652 17.609 14.273 1 87.56 84 ASP A CA 1
ATOM 689 C C . ASP A 1 84 ? -5.707 18.781 14.516 1 87.56 84 ASP A C 1
ATOM 691 O O . ASP A 1 84 ? -4.504 18.594 14.719 1 87.56 84 ASP A O 1
ATOM 695 N N . GLU A 1 85 ? -6.371 20 14.586 1 90.12 85 GLU A N 1
ATOM 696 C CA . GLU A 1 85 ? -5.582 21.172 14.945 1 90.12 85 GLU A CA 1
ATOM 697 C C . GLU A 1 85 ? -4.996 21.047 16.344 1 90.12 85 GLU A C 1
ATOM 699 O O . GLU A 1 85 ? -5.59 20.406 17.219 1 90.12 85 GLU A O 1
ATOM 704 N N . PRO A 1 86 ? -3.865 21.547 16.547 1 93.25 86 PRO A N 1
ATOM 705 C CA . PRO A 1 86 ? -3.105 22.516 15.75 1 93.25 86 PRO A CA 1
ATOM 706 C C . PRO A 1 86 ? -2.189 21.859 14.727 1 93.25 86 PRO A C 1
ATOM 708 O O . PRO A 1 86 ? -1.511 22.547 13.961 1 93.25 86 PRO A O 1
ATOM 711 N N . ASP A 1 87 ? -2.174 20.594 14.68 1 92.62 87 ASP A N 1
ATOM 712 C CA . ASP A 1 87 ? -1.346 19.922 13.672 1 92.62 87 ASP A CA 1
ATOM 713 C C . ASP A 1 87 ? -1.881 20.188 12.266 1 92.62 87 ASP A C 1
ATOM 715 O O . ASP A 1 87 ? -3.094 20.281 12.062 1 92.62 87 ASP A O 1
ATOM 719 N N . THR A 1 88 ? -0.909 20.312 11.281 1 96.12 88 THR A N 1
ATOM 720 C CA . THR A 1 88 ? -1.301 20.469 9.883 1 96.12 88 THR A CA 1
ATOM 721 C C . THR A 1 88 ? -1.052 19.188 9.102 1 96.12 88 THR A C 1
ATOM 723 O O . THR A 1 88 ? -0.324 18.297 9.562 1 96.12 88 THR A O 1
ATOM 726 N N . ASP A 1 89 ? -1.664 19.109 7.926 1 96 89 ASP A N 1
ATOM 727 C CA . ASP A 1 89 ? -1.403 17.969 7.059 1 96 89 ASP A CA 1
ATOM 728 C C . ASP A 1 89 ? 0.054 17.938 6.602 1 96 89 ASP A C 1
ATOM 730 O O . ASP A 1 89 ? 0.611 16.875 6.34 1 96 89 ASP A O 1
ATOM 734 N N . GLY A 1 90 ? 0.634 19.125 6.566 1 96.56 90 GLY A N 1
ATOM 735 C CA . GLY A 1 90 ? 2.059 19.203 6.285 1 96.56 90 GLY A CA 1
ATOM 736 C C . GLY A 1 90 ? 2.912 18.531 7.348 1 96.56 90 GLY A C 1
ATOM 737 O O . GLY A 1 90 ? 3.881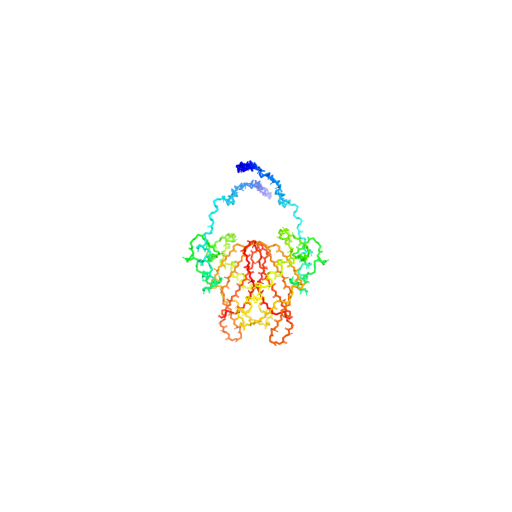 17.844 7.027 1 96.56 90 GLY A O 1
ATOM 738 N N . ASP A 1 91 ? 2.508 18.719 8.578 1 96.06 91 ASP A N 1
ATOM 739 C CA . ASP A 1 91 ? 3.207 18.047 9.672 1 96.06 91 ASP A CA 1
ATOM 740 C C . ASP A 1 91 ? 3.105 16.531 9.555 1 96.06 91 ASP A C 1
ATOM 742 O O . ASP A 1 91 ? 4.086 15.82 9.781 1 96.06 91 ASP A O 1
ATOM 746 N N . LEU A 1 92 ? 1.903 16.172 9.219 1 95.62 92 LEU A N 1
ATOM 747 C CA . LEU A 1 92 ? 1.684 14.734 9.055 1 95.62 92 LEU A CA 1
ATOM 748 C C . LEU A 1 92 ? 2.549 14.172 7.934 1 95.62 92 LEU A C 1
ATOM 750 O O . LEU A 1 92 ? 3.236 13.164 8.117 1 95.62 92 LEU A O 1
ATOM 754 N N . VAL A 1 93 ? 2.553 14.805 6.809 1 97.44 93 VAL A N 1
ATOM 755 C CA . VAL A 1 93 ? 3.316 14.336 5.656 1 97.44 93 VAL A CA 1
ATOM 756 C C . VAL A 1 93 ? 4.805 14.312 5.996 1 97.44 93 VAL A C 1
ATOM 758 O O . VAL A 1 93 ? 5.527 13.398 5.594 1 97.44 93 VAL A O 1
ATOM 761 N N . HIS A 1 94 ? 5.191 15.258 6.73 1 96.94 94 HIS A N 1
ATOM 762 C CA . HIS A 1 94 ? 6.578 15.289 7.172 1 96.94 94 HIS A CA 1
ATOM 763 C C . HIS A 1 94 ? 6.906 14.086 8.047 1 96.94 94 HIS A C 1
ATOM 765 O O . HIS A 1 94 ? 7.938 13.438 7.863 1 96.94 94 HIS A O 1
ATOM 771 N N . ARG A 1 95 ? 6.062 13.812 8.945 1 95.38 95 ARG A N 1
ATOM 772 C CA . ARG A 1 95 ? 6.246 12.672 9.828 1 95.38 95 ARG A CA 1
ATOM 773 C C . ARG A 1 95 ? 6.262 11.367 9.047 1 95.38 95 ARG A C 1
ATOM 775 O O . ARG A 1 95 ? 7.102 10.5 9.289 1 95.38 95 ARG A O 1
ATOM 782 N N . LEU A 1 96 ? 5.344 11.258 8.148 1 95.81 96 LEU A N 1
ATOM 783 C CA . LEU A 1 96 ? 5.27 10.055 7.328 1 95.81 96 LEU A CA 1
ATOM 784 C C . LEU A 1 96 ? 6.52 9.906 6.469 1 95.81 96 LEU A C 1
ATOM 786 O O . LEU A 1 96 ? 7.012 8.789 6.273 1 95.81 96 LEU A O 1
ATOM 790 N N . SER A 1 97 ? 7.027 10.992 5.957 1 97.19 97 SER A N 1
ATOM 791 C CA . SER A 1 97 ? 8.25 10.977 5.168 1 97.19 97 SER A CA 1
ATOM 792 C C . SER A 1 97 ? 9.438 10.5 5.996 1 97.19 97 SER A C 1
ATOM 794 O O . SER A 1 97 ? 10.273 9.727 5.512 1 97.19 97 SER A O 1
ATOM 796 N N . LYS A 1 98 ? 9.469 10.93 7.172 1 96.12 98 LYS A N 1
ATOM 797 C CA . LYS A 1 98 ? 10.539 10.523 8.078 1 96.12 98 LYS A CA 1
ATOM 798 C C . LYS A 1 98 ? 10.5 9.016 8.336 1 96.12 98 LYS A C 1
ATOM 800 O O . LYS A 1 98 ? 11.531 8.344 8.297 1 96.12 98 LYS A O 1
ATOM 805 N N . ILE A 1 99 ? 9.336 8.562 8.602 1 93 99 ILE A N 1
ATOM 806 C CA . ILE A 1 99 ? 9.148 7.141 8.867 1 93 99 ILE A CA 1
ATOM 807 C C . ILE A 1 99 ? 9.555 6.324 7.641 1 93 99 ILE A C 1
ATOM 809 O O . ILE A 1 99 ? 10.234 5.301 7.766 1 93 99 ILE A O 1
ATOM 813 N N . ALA A 1 100 ? 9.125 6.785 6.492 1 93.56 100 ALA A N 1
ATOM 814 C CA . ALA A 1 100 ? 9.469 6.098 5.254 1 93.56 100 ALA A CA 1
ATOM 815 C C . ALA A 1 100 ? 10.984 6.07 5.047 1 93.56 100 ALA A C 1
ATOM 817 O O . ALA A 1 100 ? 11.555 5.035 4.699 1 93.56 100 ALA A O 1
ATOM 818 N N . LEU A 1 101 ? 11.594 7.156 5.262 1 95.25 101 LEU A N 1
ATOM 819 C CA . LEU A 1 101 ? 13.031 7.254 5.055 1 95.25 101 LEU A CA 1
ATOM 820 C C . LEU A 1 101 ? 13.781 6.355 6.031 1 95.25 101 LEU A C 1
ATOM 822 O O . LEU A 1 101 ? 14.789 5.742 5.672 1 95.25 101 LEU A O 1
ATOM 826 N N . GLN A 1 102 ? 13.336 6.32 7.266 1 92.62 102 GLN A N 1
ATOM 827 C CA . GLN A 1 102 ? 13.953 5.438 8.25 1 92.62 102 GLN A CA 1
ATOM 828 C C . GLN A 1 102 ? 13.891 3.98 7.793 1 92.62 102 GLN A C 1
ATOM 830 O O . GLN A 1 102 ? 14.867 3.24 7.941 1 92.62 102 GLN A O 1
ATOM 835 N N . LYS A 1 103 ? 12.789 3.605 7.262 1 86.81 103 LYS A N 1
ATOM 836 C CA . LYS A 1 103 ? 12.656 2.244 6.746 1 86.81 103 LYS A CA 1
ATOM 837 C C . LYS A 1 103 ? 13.648 1.983 5.621 1 86.81 103 LYS A C 1
ATOM 839 O O . LYS A 1 103 ? 14.273 0.922 5.566 1 86.81 103 LYS A O 1
ATOM 844 N N . HIS A 1 104 ? 13.766 2.9 4.766 1 90.19 104 HIS A N 1
ATOM 845 C CA . HIS A 1 104 ? 14.734 2.789 3.684 1 90.19 104 HIS A CA 1
ATOM 846 C C . HIS A 1 104 ? 16.156 2.637 4.23 1 90.19 104 HIS A C 1
ATOM 848 O O . HIS A 1 104 ? 16.906 1.775 3.771 1 90.19 104 HIS A O 1
ATOM 854 N N . ASN A 1 105 ? 16.438 3.508 5.16 1 91.12 105 ASN A N 1
ATOM 855 C CA . ASN A 1 105 ? 17.766 3.477 5.754 1 91.12 105 ASN A CA 1
ATOM 856 C C . ASN A 1 105 ? 18.062 2.123 6.391 1 91.12 105 ASN A C 1
ATOM 858 O O . ASN A 1 105 ? 19.172 1.609 6.281 1 91.12 105 ASN A O 1
ATOM 862 N N . GLU A 1 106 ? 17.109 1.641 7.066 1 82.62 106 GLU A N 1
ATOM 863 C CA . GLU A 1 106 ? 17.266 0.351 7.734 1 82.62 106 GLU A CA 1
ATOM 864 C C . GLU A 1 106 ? 17.516 -0.767 6.723 1 82.62 106 GLU A C 1
ATOM 866 O O . GLU A 1 106 ? 18.391 -1.611 6.918 1 82.62 106 GLU A O 1
ATOM 871 N N . TYR A 1 107 ? 16.797 -0.721 5.66 1 79.69 107 TYR A N 1
ATOM 872 C CA . TYR A 1 107 ? 16.859 -1.798 4.68 1 79.69 107 TYR A CA 1
ATOM 873 C C . TYR A 1 107 ? 18.125 -1.707 3.848 1 79.69 107 TYR A C 1
ATOM 875 O O . TYR A 1 107 ? 18.688 -2.73 3.449 1 79.69 107 TYR A O 1
ATOM 883 N N . ASN A 1 108 ? 18.594 -0.515 3.578 1 85.25 108 ASN A N 1
ATOM 884 C CA . ASN A 1 108 ? 19.703 -0.334 2.639 1 85.25 108 ASN A CA 1
ATOM 885 C C . ASN A 1 108 ? 21 0.034 3.359 1 85.25 108 ASN A C 1
ATOM 887 O O . ASN A 1 108 ? 22.016 0.283 2.717 1 85.25 108 ASN A O 1
ATOM 891 N N . LEU A 1 109 ? 20.938 0.083 4.625 1 86.12 109 LEU A N 1
ATOM 892 C CA . LEU A 1 109 ? 22.094 0.428 5.453 1 86.12 109 LEU A CA 1
ATOM 893 C C . LEU A 1 109 ? 22.688 1.767 5.027 1 86.12 109 LEU A C 1
ATOM 895 O O . LEU A 1 109 ? 23.891 1.871 4.801 1 86.12 109 LEU A O 1
ATOM 899 N N . THR A 1 110 ? 21.797 2.646 4.82 1 89.75 110 THR A N 1
ATOM 900 C CA . THR A 1 110 ? 22.172 4.023 4.508 1 89.75 110 THR A CA 1
ATOM 901 C C . THR A 1 110 ? 21.891 4.941 5.695 1 89.75 110 THR A C 1
ATOM 903 O O . THR A 1 110 ? 21.312 4.512 6.695 1 89.75 110 THR A O 1
ATOM 906 N N . ASN A 1 111 ? 22.406 6.125 5.602 1 90.5 111 ASN A N 1
ATOM 907 C CA . ASN A 1 111 ? 22.172 7.117 6.641 1 90.5 111 ASN A CA 1
ATOM 908 C C . ASN A 1 111 ? 21.719 8.445 6.051 1 90.5 111 ASN A C 1
ATOM 910 O O . ASN A 1 111 ? 22.344 9.484 6.277 1 90.5 111 ASN A O 1
ATOM 914 N N . LEU A 1 112 ? 20.594 8.461 5.441 1 95.31 112 LEU A N 1
ATOM 915 C CA . LEU A 1 112 ? 20.016 9.648 4.816 1 95.31 112 LEU A CA 1
ATOM 916 C C . LEU A 1 112 ? 19.156 10.43 5.812 1 95.31 112 LEU A C 1
ATOM 918 O O . LEU A 1 112 ? 18.594 9.844 6.746 1 95.31 112 LEU A O 1
ATOM 922 N N . GLU A 1 113 ? 19.172 11.711 5.586 1 96.06 113 GLU A N 1
ATOM 923 C CA . GLU A 1 113 ? 18.359 12.578 6.426 1 96.06 113 GLU A CA 1
ATOM 924 C C . GLU A 1 113 ? 17.297 13.305 5.605 1 96.06 113 GLU A C 1
ATOM 926 O O . GLU A 1 113 ? 17.578 13.773 4.496 1 96.06 113 GLU A O 1
ATOM 931 N N . LEU A 1 114 ? 16.172 13.422 6.273 1 97.5 114 LEU A N 1
ATOM 932 C CA . LEU A 1 114 ? 15.086 14.102 5.582 1 97.5 114 LEU A CA 1
ATOM 933 C C . LEU A 1 114 ? 15.359 15.602 5.488 1 97.5 114 LEU A C 1
ATOM 935 O O . LEU A 1 114 ? 15.656 16.25 6.492 1 97.5 114 LEU A O 1
ATOM 939 N N . VAL A 1 115 ? 15.25 16.141 4.328 1 96.88 115 VAL A N 1
ATOM 940 C CA . VAL A 1 115 ? 15.359 17.578 4.137 1 96.88 115 VAL A CA 1
ATOM 941 C C . VAL A 1 115 ? 13.977 18.219 4.242 1 96.88 115 VAL A C 1
ATOM 943 O O . VAL A 1 115 ? 13.75 19.109 5.07 1 96.88 115 VAL A O 1
ATOM 946 N N . ARG A 1 116 ? 13.008 17.719 3.322 1 96.62 116 ARG A N 1
ATOM 947 C CA . ARG A 1 116 ? 11.641 18.234 3.348 1 96.62 116 ARG A CA 1
ATOM 948 C C . ARG A 1 116 ? 10.711 17.359 2.514 1 96.62 116 ARG A C 1
ATOM 950 O O . ARG A 1 116 ? 11.148 16.703 1.564 1 96.62 116 ARG A O 1
ATOM 957 N N . ALA A 1 117 ? 9.469 17.5 2.945 1 97.19 117 ALA A N 1
ATOM 958 C CA . ALA A 1 117 ? 8.43 16.969 2.07 1 97.19 117 ALA A CA 1
ATOM 959 C C . ALA A 1 117 ? 8.055 17.969 0.99 1 97.19 117 ALA A C 1
ATOM 961 O O . ALA A 1 117 ? 7.715 19.125 1.293 1 97.19 117 ALA A O 1
ATOM 962 N N . VAL A 1 118 ? 8.078 17.578 -0.226 1 97.12 118 VAL A N 1
ATOM 963 C CA . VAL A 1 118 ? 7.879 18.5 -1.341 1 97.12 118 VAL A CA 1
ATOM 964 C C . VAL A 1 118 ? 6.395 18.562 -1.7 1 97.12 118 VAL A C 1
ATOM 966 O O . VAL A 1 118 ? 5.828 19.641 -1.855 1 97.12 118 VAL A O 1
ATOM 969 N N . LYS A 1 119 ? 5.746 17.453 -1.917 1 96.88 119 LYS A N 1
ATOM 970 C CA . LYS A 1 119 ? 4.332 17.359 -2.275 1 96.88 119 LYS A CA 1
ATOM 971 C C . LYS A 1 119 ? 3.756 15.992 -1.904 1 96.88 119 LYS A C 1
ATOM 973 O O . LYS A 1 119 ? 4.5 15.047 -1.653 1 96.88 119 LYS A O 1
ATOM 978 N N . ALA A 1 120 ? 2.463 16.016 -1.857 1 97.38 120 ALA A N 1
ATOM 979 C CA . ALA A 1 120 ? 1.783 14.75 -1.584 1 97.38 120 ALA A CA 1
ATOM 980 C C . ALA A 1 120 ? 0.384 14.734 -2.193 1 97.38 120 ALA A C 1
ATOM 982 O O . ALA A 1 120 ? -0.271 15.781 -2.281 1 97.38 120 ALA A O 1
ATOM 983 N N . ASN A 1 121 ? -0.027 13.586 -2.68 1 94.81 121 ASN A N 1
ATOM 984 C CA . ASN A 1 121 ? -1.42 13.242 -2.951 1 94.81 121 ASN A CA 1
ATOM 985 C C . ASN A 1 121 ? -1.951 12.219 -1.951 1 94.81 121 ASN A C 1
ATOM 987 O O . ASN A 1 121 ? -1.174 11.516 -1.304 1 94.81 121 ASN A O 1
ATOM 991 N N . ARG A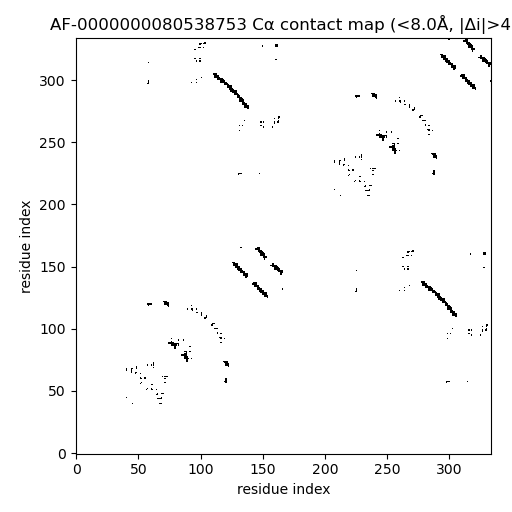 1 122 ? -3.27 12.211 -1.774 1 91.81 122 ARG A N 1
ATOM 992 C CA . ARG A 1 122 ? -3.848 11.211 -0.886 1 91.81 122 ARG A CA 1
ATOM 993 C C . ARG A 1 122 ? -5.176 10.695 -1.431 1 91.81 122 ARG A C 1
ATOM 995 O O . ARG A 1 122 ? -5.816 11.359 -2.246 1 91.81 122 ARG A O 1
ATOM 1002 N N . HIS A 1 123 ? -5.551 9.453 -0.995 1 86.31 123 HIS A N 1
ATOM 1003 C CA . HIS A 1 123 ? -6.918 8.969 -1.14 1 86.31 123 HIS A CA 1
ATOM 1004 C C . HIS A 1 123 ? -7.324 8.094 0.045 1 86.31 123 HIS A C 1
ATOM 1006 O O . HIS A 1 123 ? -6.465 7.551 0.743 1 86.31 123 HIS A O 1
ATOM 1012 N N . TYR A 1 124 ? -8.594 8.25 0.329 1 78.75 124 TYR A N 1
ATOM 1013 C CA . TYR A 1 124 ? -9.117 7.359 1.361 1 78.75 124 TYR A CA 1
ATOM 1014 C C . TYR A 1 124 ? -9.117 5.91 0.888 1 78.75 124 TYR A C 1
ATOM 1016 O O . TYR A 1 124 ? -9.547 5.617 -0.232 1 78.75 124 TYR A O 1
ATOM 1024 N N . GLY A 1 125 ? -8.484 5.199 1.646 1 74.56 125 GLY A N 1
ATOM 1025 C CA . GLY A 1 125 ? -8.43 3.791 1.28 1 74.56 125 GLY A CA 1
ATOM 1026 C C . GLY A 1 125 ? -9.234 2.898 2.203 1 74.56 125 GLY A C 1
ATOM 1027 O O . GLY A 1 125 ? -9.312 3.152 3.408 1 74.56 125 GLY A O 1
ATOM 1028 N N . ALA A 1 126 ? -10.148 2.139 1.624 1 75.88 126 ALA A N 1
ATOM 1029 C CA . ALA A 1 126 ? -10.82 1.017 2.275 1 75.88 126 ALA A CA 1
ATOM 1030 C C . ALA A 1 126 ? -10.555 -0.288 1.531 1 75.88 126 ALA A C 1
ATOM 1032 O O . ALA A 1 126 ? -10.023 -0.278 0.417 1 75.88 126 ALA A O 1
ATOM 1033 N N . GLY A 1 127 ? -10.75 -1.487 2.279 1 83.69 127 GLY A N 1
ATOM 1034 C CA . GLY A 1 127 ? -10.594 -2.766 1.605 1 83.69 127 GLY A CA 1
ATOM 1035 C C . GLY A 1 127 ? -9.617 -3.691 2.303 1 83.69 127 GLY A C 1
ATOM 1036 O O . GLY A 1 127 ? -9.336 -3.523 3.49 1 83.69 127 GLY A O 1
ATOM 1037 N N . PHE A 1 128 ? -9.242 -4.68 1.415 1 88.12 128 PHE A N 1
ATOM 1038 C CA . PHE A 1 128 ? -8.305 -5.672 1.93 1 88.12 128 PHE A CA 1
ATOM 1039 C C . PHE A 1 128 ? -6.926 -5.477 1.318 1 88.12 128 PHE A C 1
ATOM 1041 O O . PHE A 1 128 ? -6.801 -5.199 0.123 1 88.12 128 PHE A O 1
ATOM 1048 N N . ILE A 1 129 ? -5.953 -5.551 2.229 1 88.06 129 ILE A N 1
ATOM 1049 C CA . ILE A 1 129 ? -4.566 -5.609 1.775 1 88.06 129 ILE A CA 1
ATOM 1050 C C . ILE A 1 129 ? -4.074 -7.055 1.817 1 88.06 129 ILE A C 1
ATOM 1052 O O . ILE A 1 129 ? -4.137 -7.707 2.861 1 88.06 129 ILE A O 1
ATOM 1056 N N . PHE A 1 130 ? -3.598 -7.547 0.661 1 93.44 130 PHE A N 1
ATOM 1057 C CA . PHE A 1 130 ? -3.07 -8.898 0.56 1 93.44 130 PHE A CA 1
ATOM 1058 C C . PHE A 1 130 ? -1.549 -8.883 0.473 1 93.44 130 PHE A C 1
ATOM 1060 O O . PHE A 1 130 ? -0.971 -8.055 -0.23 1 93.44 130 PHE A O 1
ATOM 1067 N N . TYR A 1 131 ? -0.969 -9.719 1.232 1 94.31 131 TYR A N 1
ATOM 1068 C CA . TYR A 1 131 ? 0.447 -10.055 1.139 1 94.31 131 TYR A CA 1
ATOM 1069 C C . TYR A 1 131 ? 0.639 -11.43 0.519 1 94.31 131 TYR A C 1
ATOM 1071 O O . TYR A 1 131 ? 0.505 -12.453 1.202 1 94.31 131 TYR A O 1
ATOM 1079 N N . ILE A 1 132 ? 1.049 -11.438 -0.72 1 97.31 132 ILE A N 1
ATOM 1080 C CA . ILE A 1 132 ? 0.97 -12.656 -1.511 1 97.31 132 ILE A CA 1
ATOM 1081 C C . ILE A 1 132 ? 2.377 -13.156 -1.837 1 97.31 132 ILE A C 1
ATOM 1083 O O . ILE A 1 132 ? 3.254 -12.359 -2.193 1 97.31 132 ILE A O 1
ATOM 1087 N N . THR A 1 133 ? 2.592 -14.391 -1.622 1 97.81 133 THR A N 1
ATOM 1088 C CA . THR A 1 133 ? 3.744 -15.086 -2.18 1 97.81 133 THR A CA 1
ATOM 1089 C C . THR A 1 133 ? 3.322 -15.992 -3.334 1 97.81 133 THR A C 1
ATOM 1091 O O . THR A 1 133 ? 2.404 -16.797 -3.189 1 97.81 133 THR A O 1
ATOM 1094 N N . PHE A 1 134 ? 3.971 -15.758 -4.484 1 97.94 134 PHE A N 1
ATOM 1095 C CA . PHE A 1 134 ? 3.625 -16.562 -5.645 1 97.94 134 PHE A CA 1
ATOM 1096 C C . PHE A 1 134 ? 4.871 -16.922 -6.453 1 97.94 134 PHE A C 1
ATOM 1098 O O . PHE A 1 134 ? 5.961 -16.422 -6.164 1 97.94 134 PHE A O 1
ATOM 1105 N N . GLU A 1 135 ? 4.629 -17.828 -7.406 1 98 135 GLU A N 1
ATOM 1106 C CA . GLU A 1 135 ? 5.715 -18.281 -8.266 1 98 135 GLU A CA 1
ATOM 1107 C C . GLU A 1 135 ? 5.453 -17.922 -9.727 1 98 135 GLU A C 1
ATOM 1109 O O . GLU A 1 135 ? 4.328 -18.047 -10.211 1 98 135 GLU A O 1
ATOM 1114 N N . ALA A 1 136 ? 6.508 -17.391 -10.297 1 96.81 136 ALA A N 1
ATOM 1115 C CA . ALA A 1 136 ? 6.457 -17.062 -11.719 1 96.81 136 ALA A CA 1
ATOM 1116 C C . ALA A 1 136 ? 7.602 -17.734 -12.469 1 96.81 136 ALA A C 1
ATOM 1118 O O . ALA A 1 136 ? 8.672 -17.984 -11.906 1 96.81 136 ALA A O 1
ATOM 1119 N N . LYS A 1 137 ? 7.312 -18.016 -13.672 1 96.06 137 LYS A N 1
ATOM 1120 C CA . LYS A 1 137 ? 8.297 -18.703 -14.5 1 96.06 137 LYS A CA 1
ATOM 1121 C C . LYS A 1 137 ? 8.758 -17.812 -15.656 1 96.06 137 LYS A C 1
ATOM 1123 O O . LYS A 1 137 ? 7.941 -17.125 -16.281 1 96.06 137 LYS A O 1
ATOM 1128 N N . ASP A 1 138 ? 10.109 -17.844 -15.781 1 90.5 138 ASP A N 1
ATOM 1129 C CA . ASP A 1 138 ? 10.68 -17.203 -16.969 1 90.5 138 ASP A CA 1
ATOM 1130 C C . ASP A 1 138 ? 10.508 -18.078 -18.203 1 90.5 138 ASP A C 1
ATOM 1132 O O . ASP A 1 138 ? 11.016 -19.203 -18.234 1 90.5 138 ASP A O 1
ATOM 1136 N N . ASN A 1 139 ? 9.875 -17.516 -19.141 1 84.88 139 ASN A N 1
ATOM 1137 C CA . ASN A 1 139 ? 9.555 -18.328 -20.312 1 84.88 139 ASN A CA 1
ATOM 1138 C C . ASN A 1 139 ? 10.805 -18.703 -21.094 1 84.88 139 ASN A C 1
ATOM 1140 O O . ASN A 1 139 ? 10.836 -19.734 -21.766 1 84.88 139 ASN A O 1
ATOM 1144 N N . ASP A 1 140 ? 11.805 -17.922 -20.984 1 84.94 140 ASP A N 1
ATOM 1145 C CA . ASP A 1 140 ? 13.031 -18.188 -21.719 1 84.94 140 ASP A CA 1
ATOM 1146 C C . ASP A 1 140 ? 13.914 -19.203 -20.984 1 84.94 140 ASP A C 1
ATOM 1148 O O . ASP A 1 140 ? 14.359 -20.188 -21.562 1 84.94 140 ASP A O 1
ATOM 1152 N N . SER A 1 141 ? 14.133 -19.078 -19.703 1 87.81 141 SER A N 1
ATOM 1153 C CA . SER A 1 141 ? 15.055 -19.891 -18.906 1 87.81 141 SER A CA 1
ATOM 1154 C C . SER A 1 141 ? 14.32 -21.016 -18.203 1 87.81 141 SER A C 1
ATOM 1156 O O . SER A 1 141 ? 14.953 -21.953 -17.703 1 87.81 141 SER A O 1
ATOM 1158 N N . HIS A 1 142 ? 13.062 -20.984 -18.109 1 89.44 142 HIS A N 1
ATOM 1159 C CA . HIS A 1 142 ? 12.219 -21.969 -17.422 1 89.44 142 HIS A CA 1
ATOM 1160 C C . HIS A 1 142 ? 12.539 -22.031 -15.938 1 89.44 142 HIS A C 1
ATOM 1162 O O . HIS A 1 142 ? 12.266 -23.047 -15.281 1 89.44 142 HIS A O 1
ATOM 1168 N N . ILE A 1 143 ? 13.18 -21.016 -15.523 1 92.94 143 ILE A N 1
ATOM 1169 C CA . ILE A 1 143 ? 13.477 -20.922 -14.094 1 92.94 143 ILE A CA 1
ATOM 1170 C C . ILE A 1 143 ? 12.289 -20.312 -13.359 1 92.94 143 ILE A C 1
ATOM 1172 O O . ILE A 1 143 ? 11.688 -19.344 -13.836 1 92.94 143 ILE A O 1
ATOM 1176 N N . ILE A 1 144 ? 11.93 -21.047 -12.242 1 94.88 144 ILE A N 1
ATOM 1177 C CA . ILE A 1 144 ? 10.852 -20.531 -11.398 1 94.88 144 ILE A CA 1
ATOM 1178 C C . ILE A 1 144 ? 11.414 -19.578 -10.359 1 94.88 144 ILE A C 1
ATOM 1180 O O . ILE A 1 144 ? 12.375 -19.891 -9.664 1 94.88 144 ILE A O 1
ATOM 1184 N N . ILE A 1 145 ? 10.797 -18.391 -10.289 1 95.56 145 ILE A N 1
ATOM 1185 C CA . ILE A 1 145 ? 11.242 -17.344 -9.375 1 95.56 145 ILE A CA 1
ATOM 1186 C C . ILE A 1 145 ? 10.125 -17.016 -8.383 1 95.56 145 ILE A C 1
ATOM 1188 O O . ILE A 1 145 ? 9 -16.703 -8.781 1 95.56 145 ILE A O 1
ATOM 1192 N N . PRO A 1 146 ? 10.414 -17.156 -7.102 1 96.56 146 PRO A N 1
ATOM 1193 C CA . PRO A 1 146 ? 9.422 -16.719 -6.113 1 96.56 146 PRO A CA 1
ATOM 1194 C C . PRO A 1 146 ? 9.273 -15.211 -6.043 1 96.56 146 PRO A C 1
ATOM 1196 O O . PRO A 1 146 ? 10.266 -14.484 -6.145 1 96.56 146 PRO A O 1
ATOM 1199 N N . PHE A 1 147 ? 8.055 -14.75 -5.922 1 96.75 147 PHE A N 1
ATOM 1200 C CA . PHE A 1 147 ? 7.73 -13.328 -5.848 1 96.75 147 PHE A CA 1
ATOM 1201 C C . PHE A 1 147 ? 6.914 -13.023 -4.594 1 96.75 147 PHE A C 1
ATOM 1203 O O . PHE A 1 147 ? 6.254 -13.914 -4.051 1 96.75 147 PHE A O 1
ATOM 1210 N N . GLN A 1 148 ? 7.023 -11.805 -4.172 1 95.19 148 GLN A N 1
ATOM 1211 C CA . GLN A 1 148 ? 6.133 -11.242 -3.162 1 95.19 148 GLN A CA 1
ATOM 1212 C C . GLN A 1 148 ? 5.461 -9.969 -3.672 1 95.19 148 GLN A C 1
ATOM 1214 O O . GLN A 1 148 ? 6.098 -9.148 -4.336 1 95.19 148 GLN A O 1
ATOM 1219 N N . ALA A 1 149 ? 4.191 -9.945 -3.398 1 95.06 149 ALA A N 1
ATOM 1220 C CA . ALA A 1 149 ? 3.439 -8.766 -3.809 1 95.06 149 ALA A CA 1
ATOM 1221 C C . ALA A 1 149 ? 2.52 -8.281 -2.689 1 95.06 149 ALA A C 1
ATOM 1223 O O . ALA A 1 149 ? 1.957 -9.094 -1.949 1 95.06 149 ALA A O 1
ATOM 1224 N N . THR A 1 150 ? 2.414 -6.969 -2.482 1 91.56 150 THR A N 1
ATOM 1225 C CA . THR A 1 150 ? 1.418 -6.32 -1.638 1 91.56 150 THR A CA 1
ATOM 1226 C C . THR A 1 150 ? 0.351 -5.637 -2.488 1 91.56 150 THR A C 1
ATOM 1228 O O . THR A 1 150 ? 0.653 -4.715 -3.25 1 91.56 150 THR A O 1
ATOM 12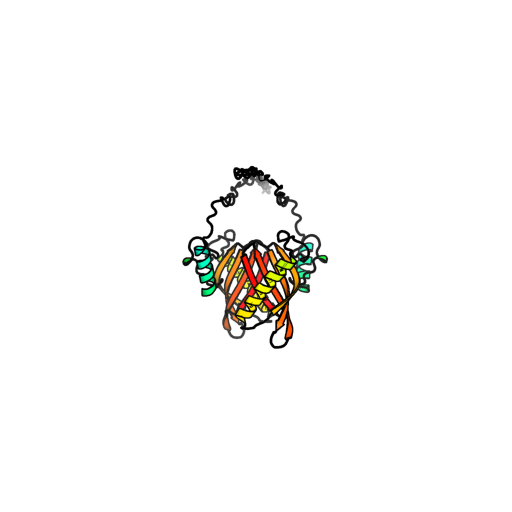31 N N . VAL A 1 151 ? -0.903 -6.148 -2.34 1 91.5 151 VAL A N 1
ATOM 1232 C CA . VAL A 1 151 ? -1.966 -5.727 -3.248 1 91.5 151 VAL A CA 1
ATOM 1233 C C . VAL A 1 151 ? -3.195 -5.309 -2.445 1 91.5 151 VAL A C 1
ATOM 1235 O O . VAL A 1 151 ? -3.6 -6 -1.51 1 91.5 151 VAL A O 1
ATOM 1238 N N . ARG A 1 152 ? -3.766 -4.188 -2.814 1 87.81 152 ARG A N 1
ATOM 1239 C CA . ARG A 1 152 ? -5.051 -3.76 -2.275 1 87.81 152 ARG A CA 1
ATOM 1240 C C . ARG A 1 152 ? -6.199 -4.215 -3.17 1 87.81 152 ARG A C 1
ATOM 1242 O O . ARG A 1 152 ? -6.152 -4.039 -4.391 1 87.81 152 ARG A O 1
ATOM 1249 N N . TYR A 1 153 ? -7.168 -4.781 -2.383 1 89.81 153 TYR A N 1
ATOM 1250 C CA . TYR A 1 153 ? -8.352 -5.242 -3.1 1 89.81 153 TYR A CA 1
ATOM 1251 C C . TYR A 1 153 ? -9.609 -4.598 -2.537 1 89.81 153 TYR A C 1
ATOM 1253 O O . TYR A 1 153 ? -9.891 -4.703 -1.34 1 89.81 153 TYR A O 1
ATOM 1261 N N . LEU A 1 154 ? -10.211 -3.846 -3.285 1 76.25 154 LEU A N 1
ATOM 1262 C CA . LEU A 1 154 ? -11.594 -3.402 -3.164 1 76.25 154 LEU A CA 1
ATOM 1263 C C . LEU A 1 154 ? -12.406 -3.805 -4.391 1 76.25 154 LEU A C 1
ATOM 1265 O O . LEU A 1 154 ? -11.906 -3.744 -5.516 1 76.25 154 LEU A O 1
ATOM 1269 N N . PRO A 1 155 ? -13.609 -4.355 -4.051 1 65.44 155 PRO A N 1
ATOM 1270 C CA . PRO A 1 155 ? -14.344 -4.785 -5.246 1 65.44 155 PRO A CA 1
ATOM 1271 C C . PRO A 1 155 ? -14.25 -3.777 -6.391 1 65.44 155 PRO A C 1
ATOM 1273 O O . PRO A 1 155 ? -14.516 -2.588 -6.195 1 65.44 155 PRO A O 1
ATOM 1276 N N . LEU A 1 156 ? -13.594 -4.176 -7.484 1 55.19 156 LEU A N 1
ATOM 1277 C CA . LEU A 1 156 ? -13.453 -3.488 -8.758 1 55.19 156 LEU A CA 1
ATOM 1278 C C . LEU A 1 156 ? -12.273 -2.52 -8.734 1 55.19 156 LEU A C 1
ATOM 1280 O O . LEU A 1 156 ? -12.023 -1.815 -9.711 1 55.19 156 LEU A O 1
ATOM 1284 N N . GLN A 1 157 ? -11.602 -2.42 -7.695 1 73.19 157 GLN A N 1
ATOM 1285 C CA . GLN A 1 157 ? -10.406 -1.588 -7.629 1 73.19 157 GLN A CA 1
ATOM 1286 C C . GLN A 1 157 ? -9.234 -2.363 -7.043 1 73.19 157 GLN A C 1
ATOM 1288 O O . GLN A 1 157 ? -9.312 -2.867 -5.918 1 73.19 157 GLN A O 1
ATOM 1293 N N . VAL A 1 158 ? -8.289 -2.537 -7.898 1 83.44 158 VAL A N 1
ATOM 1294 C CA . VAL A 1 158 ? -7.09 -3.25 -7.469 1 83.44 158 VAL A CA 1
ATOM 1295 C C . VAL A 1 158 ? -5.871 -2.346 -7.613 1 83.44 158 VAL A C 1
ATOM 1297 O O . VAL A 1 158 ? -5.691 -1.695 -8.648 1 83.44 158 VAL A O 1
ATOM 1300 N N . THR A 1 159 ? -5.168 -2.201 -6.539 1 81.94 159 THR A N 1
ATOM 1301 C CA . THR A 1 159 ? -3.941 -1.41 -6.555 1 81.94 159 THR A CA 1
ATOM 1302 C C . THR A 1 159 ? -2.75 -2.25 -6.105 1 81.94 159 THR A C 1
ATOM 1304 O O . THR A 1 159 ? -2.775 -2.846 -5.027 1 81.94 159 THR A O 1
ATOM 1307 N N . VAL A 1 160 ? -1.73 -2.316 -6.949 1 87.81 160 VAL A N 1
ATOM 1308 C CA . VAL A 1 160 ? -0.496 -3.01 -6.598 1 87.81 160 VAL A CA 1
ATOM 1309 C C . VAL A 1 160 ? 0.483 -2.029 -5.957 1 87.81 160 VAL A C 1
ATOM 1311 O O . VAL A 1 160 ? 0.976 -1.112 -6.617 1 87.81 160 VAL A O 1
ATOM 1314 N N . TYR A 1 161 ? 0.781 -2.289 -4.719 1 83 161 TYR A N 1
ATOM 1315 C CA . TYR A 1 161 ? 1.688 -1.387 -4.016 1 83 161 TYR A CA 1
ATOM 1316 C C . TYR A 1 161 ? 3.141 -1.788 -4.242 1 83 161 TYR A C 1
ATOM 1318 O O . TYR A 1 161 ? 4.012 -0.929 -4.387 1 83 161 TYR A O 1
ATOM 1326 N N . ARG A 1 162 ? 3.344 -3.062 -4.18 1 85.75 162 ARG A N 1
ATOM 1327 C CA . ARG A 1 162 ? 4.699 -3.588 -4.316 1 85.75 162 ARG A CA 1
ATOM 1328 C C . ARG A 1 162 ? 4.688 -4.961 -4.977 1 85.75 162 ARG A C 1
ATOM 1330 O O . ARG A 1 162 ? 3.795 -5.773 -4.723 1 85.75 162 ARG A O 1
ATOM 1337 N N . VAL A 1 163 ? 5.605 -5.199 -5.816 1 92.19 163 VAL A N 1
ATOM 1338 C CA . VAL A 1 163 ? 5.828 -6.52 -6.395 1 92.19 163 VAL A CA 1
ATOM 1339 C C . VAL A 1 163 ? 7.305 -6.691 -6.742 1 92.19 163 VAL A C 1
ATOM 1341 O O . VAL A 1 163 ? 7.871 -5.887 -7.488 1 92.19 163 VAL A O 1
ATOM 1344 N N . ASN A 1 164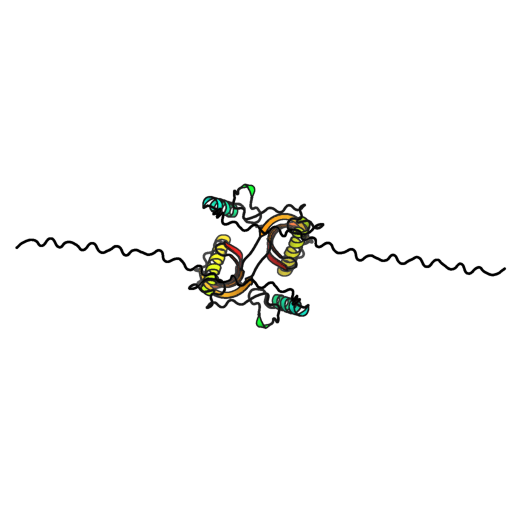 ? 7.891 -7.605 -6.137 1 90.06 164 ASN A N 1
ATOM 1345 C CA . ASN A 1 164 ? 9.305 -7.879 -6.344 1 90.06 164 ASN A CA 1
ATOM 1346 C C . ASN A 1 164 ? 9.641 -9.352 -6.086 1 90.06 164 ASN A C 1
ATOM 1348 O O . ASN A 1 164 ? 8.922 -10.031 -5.348 1 90.06 164 ASN A O 1
ATOM 1352 N N . PRO A 1 165 ? 10.727 -9.844 -6.793 1 91.38 165 PRO A N 1
ATOM 1353 C CA . PRO A 1 165 ? 11.188 -11.164 -6.371 1 91.38 165 PRO A CA 1
ATOM 1354 C C . PRO A 1 165 ? 11.422 -11.258 -4.867 1 91.38 165 PRO A C 1
ATOM 1356 O O . PRO A 1 165 ? 11.805 -10.266 -4.234 1 91.38 165 PRO A O 1
ATOM 1359 N N . LYS A 1 166 ? 11.07 -12.414 -4.309 1 90.56 166 LYS A N 1
ATOM 1360 C CA . LYS A 1 166 ? 11.281 -12.609 -2.879 1 90.56 166 LYS A CA 1
ATOM 1361 C C . LYS A 1 166 ? 12.742 -12.383 -2.502 1 90.56 166 LYS A C 1
ATOM 1363 O O . LYS A 1 166 ? 13.648 -12.93 -3.139 1 90.56 166 LYS A O 1
ATOM 1368 N N . PRO A 1 167 ? 13.023 -11.43 -1.485 1 75.19 167 PRO A N 1
ATOM 1369 C CA . PRO A 1 167 ? 14.406 -11.117 -1.105 1 75.19 167 PRO A CA 1
ATOM 1370 C C . PRO A 1 167 ? 15.141 -12.32 -0.519 1 75.19 167 PRO A C 1
ATOM 1372 O O . PRO A 1 167 ? 14.508 -13.219 0.048 1 75.19 167 PRO A O 1
ATOM 1375 N N . MET B 1 1 ? -57.688 -35.875 -50.406 1 25.19 1 MET B N 1
ATOM 1376 C CA . MET B 1 1 ? -57.531 -35.938 -48.938 1 25.19 1 MET B CA 1
ATOM 1377 C C . MET B 1 1 ? -57.312 -34.531 -48.375 1 25.19 1 MET B C 1
ATOM 1379 O O . MET B 1 1 ? -56.531 -33.75 -48.906 1 25.19 1 MET B O 1
ATOM 1383 N N . ASP B 1 2 ? -58.188 -34 -47.625 1 28.92 2 ASP B N 1
ATOM 1384 C CA . ASP B 1 2 ? -58.5 -32.688 -47.156 1 28.92 2 ASP B CA 1
ATOM 1385 C C . ASP B 1 2 ? -57.375 -32.156 -46.219 1 28.92 2 ASP B C 1
ATOM 1387 O O . ASP B 1 2 ? -56.969 -32.844 -45.281 1 28.92 2 ASP B O 1
ATOM 1391 N N . PRO B 1 3 ? -56.531 -31.25 -46.688 1 30.81 3 PRO B N 1
ATOM 1392 C CA . PRO B 1 3 ? -55.281 -30.828 -46.062 1 30.81 3 PRO B CA 1
ATOM 1393 C C . PRO B 1 3 ? -55.531 -30.203 -44.688 1 30.81 3 PRO B C 1
ATOM 1395 O O . PRO B 1 3 ? -56.25 -29.219 -44.562 1 30.81 3 PRO B O 1
ATOM 1398 N N . GLN B 1 4 ? -55.656 -31.031 -43.656 1 27.09 4 GLN B N 1
ATOM 1399 C CA . GLN B 1 4 ? -56.062 -30.672 -42.281 1 27.09 4 GLN B CA 1
ATOM 1400 C C . GLN B 1 4 ? -55.188 -29.531 -41.75 1 27.09 4 GLN B C 1
ATOM 1402 O O . GLN B 1 4 ? -53.969 -29.578 -41.844 1 27.09 4 GLN B O 1
ATOM 1407 N N . VAL B 1 5 ? -55.719 -28.391 -41.781 1 28.78 5 VAL B N 1
ATOM 1408 C CA . VAL B 1 5 ? -55.219 -27.078 -41.344 1 28.78 5 VAL B CA 1
ATOM 1409 C C . VAL B 1 5 ? -54.781 -27.156 -39.875 1 28.78 5 VAL B C 1
ATOM 1411 O O . VAL B 1 5 ? -55.625 -27.375 -38.969 1 28.78 5 VAL B O 1
ATOM 1414 N N . VAL B 1 6 ? -53.781 -27.953 -39.594 1 27.31 6 VAL B N 1
ATOM 1415 C CA . VAL B 1 6 ? -53.375 -28.156 -38.188 1 27.31 6 VAL B CA 1
ATOM 1416 C C . VAL B 1 6 ? -53.188 -26.812 -37.5 1 27.31 6 VAL B C 1
ATOM 1418 O O . VAL B 1 6 ? -52.438 -25.969 -37.969 1 27.31 6 VAL B O 1
ATOM 1421 N N . VAL B 1 7 ? -54.25 -26.328 -36.969 1 26.12 7 VAL B N 1
ATOM 1422 C CA . VAL B 1 7 ? -54.375 -25.109 -36.156 1 26.12 7 VAL B CA 1
ATOM 1423 C C . VAL B 1 7 ? -53.344 -25.078 -35.062 1 26.12 7 VAL B C 1
ATOM 1425 O O . VAL B 1 7 ? -53.25 -26.016 -34.25 1 26.12 7 VAL B O 1
ATOM 1428 N N . ASP B 1 8 ? -52.188 -24.625 -35.438 1 23.89 8 ASP B N 1
ATOM 1429 C CA . ASP B 1 8 ? -51 -24.562 -34.594 1 23.89 8 ASP B CA 1
ATOM 1430 C C . ASP B 1 8 ? -51.312 -23.891 -33.25 1 23.89 8 ASP B C 1
ATOM 1432 O O . ASP B 1 8 ? -51.875 -22.812 -33.219 1 23.89 8 ASP B O 1
ATOM 1436 N N . LYS B 1 9 ? -51.562 -24.719 -32.281 1 22.67 9 LYS B N 1
ATOM 1437 C CA . LYS B 1 9 ? -51.906 -24.391 -30.906 1 22.67 9 LYS B CA 1
ATOM 1438 C C . LYS B 1 9 ? -51.062 -23.234 -30.391 1 22.67 9 LYS B C 1
ATOM 1440 O O . LYS B 1 9 ? -49.844 -23.266 -30.484 1 22.67 9 LYS B O 1
ATOM 1445 N N . LYS B 1 10 ? -51.625 -22.109 -30.312 1 24.83 10 LYS B N 1
ATOM 1446 C CA . LYS B 1 10 ? -51.188 -20.859 -29.719 1 24.83 10 LYS B CA 1
ATOM 1447 C C . LYS B 1 10 ? -50.625 -21.078 -28.312 1 24.83 10 LYS B C 1
ATOM 1449 O O . LYS B 1 10 ? -51.375 -21.453 -27.391 1 24.83 10 LYS B O 1
ATOM 1454 N N . SER B 1 11 ? -49.531 -21.797 -28.172 1 22.61 11 SER B N 1
ATOM 1455 C CA . SER B 1 11 ? -49.031 -22.078 -26.828 1 22.61 11 SER B CA 1
ATOM 1456 C C . SER B 1 11 ? -49.062 -20.828 -25.953 1 22.61 11 SER B C 1
ATOM 1458 O O . SER B 1 11 ? -48.812 -19.719 -26.422 1 22.61 11 SER B O 1
ATOM 1460 N N . GLU B 1 12 ? -49.969 -20.828 -25.016 1 24.02 12 GLU B N 1
ATOM 1461 C CA . GLU B 1 12 ? -50.219 -19.859 -23.953 1 24.02 12 GLU B CA 1
ATOM 1462 C C . GLU B 1 12 ? -48.938 -19.359 -23.328 1 24.02 12 GLU B C 1
ATOM 1464 O O . GLU B 1 12 ? -48 -20.141 -23.062 1 24.02 12 GLU B O 1
ATOM 1469 N N . GLU B 1 13 ? -48.531 -18.188 -23.672 1 24.84 13 GLU B N 1
ATOM 1470 C CA . GLU B 1 13 ? -47.406 -17.406 -23.188 1 24.84 13 GLU B CA 1
ATOM 1471 C C . GLU B 1 13 ? -47.344 -17.406 -21.672 1 24.84 13 GLU B C 1
ATOM 1473 O O . GLU B 1 13 ? -48.312 -17.031 -21 1 24.84 13 GLU B O 1
ATOM 1478 N N . PRO B 1 14 ? -46.781 -18.438 -21.094 1 27.11 14 PRO B N 1
ATOM 1479 C CA . PRO B 1 14 ? -46.781 -18.422 -19.625 1 27.11 14 PRO B CA 1
ATOM 1480 C C . PRO B 1 14 ? -46.531 -17.031 -19.047 1 27.11 14 PRO B C 1
ATOM 1482 O O . PRO B 1 14 ? -45.875 -16.203 -19.672 1 27.11 14 PRO B O 1
ATOM 1485 N N . ASP B 1 15 ? -47.469 -16.516 -18.438 1 24.03 15 ASP B N 1
ATOM 1486 C CA . ASP B 1 15 ? -47.5 -15.297 -17.641 1 24.03 15 ASP B CA 1
ATOM 1487 C C . ASP B 1 15 ? -46.312 -15.227 -16.719 1 24.03 15 ASP B C 1
ATOM 1489 O O . ASP B 1 15 ? -46.125 -16.078 -15.844 1 24.03 15 ASP B O 1
ATOM 1493 N N . LEU B 1 16 ? -45.156 -15.016 -17.172 1 20.42 16 LEU B N 1
ATOM 1494 C CA . LEU B 1 16 ? -43.969 -14.844 -16.344 1 20.42 16 LEU B CA 1
ATOM 1495 C C . LEU B 1 16 ? -44.25 -13.906 -15.172 1 20.42 16 LEU B C 1
ATOM 1497 O O . LEU B 1 16 ? -44.406 -12.695 -15.359 1 20.42 16 LEU B O 1
ATOM 1501 N N . LYS B 1 17 ? -45.156 -14.32 -14.281 1 22.97 17 LYS B N 1
ATOM 1502 C CA . LYS B 1 17 ? -45.344 -13.664 -12.992 1 22.97 17 LYS B CA 1
ATOM 1503 C C . LYS B 1 17 ? -44 -13.125 -12.469 1 22.97 17 LYS B C 1
ATOM 1505 O O . LYS B 1 17 ? -42.969 -13.797 -12.555 1 22.97 17 LYS B O 1
ATOM 1510 N N . ARG B 1 18 ? -43.938 -11.859 -12.297 1 21.98 18 ARG B N 1
ATOM 1511 C CA . ARG B 1 18 ? -42.938 -11.016 -11.664 1 21.98 18 ARG B CA 1
ATOM 1512 C C . ARG B 1 18 ? -42.531 -11.586 -10.312 1 21.98 18 ARG B C 1
ATOM 1514 O O . ARG B 1 18 ? -43.312 -11.586 -9.359 1 21.98 18 ARG B O 1
ATOM 1521 N N . GLN B 1 19 ? -42.125 -12.688 -10.195 1 20.53 19 GLN B N 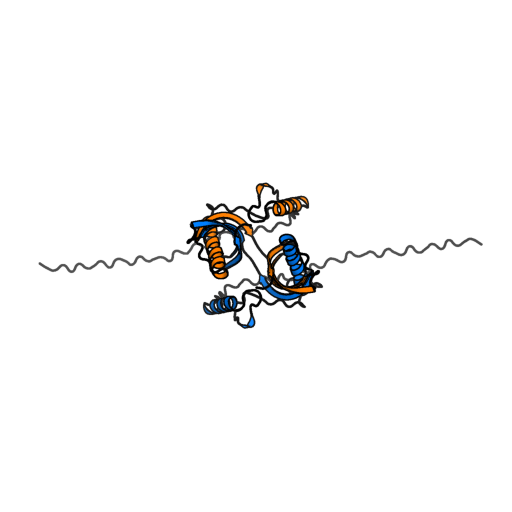1
ATOM 1522 C CA . GLN B 1 19 ? -41.719 -13.086 -8.844 1 20.53 19 GLN B CA 1
ATOM 1523 C C . GLN B 1 19 ? -41.062 -11.93 -8.102 1 20.53 19 GLN B C 1
ATOM 1525 O O . GLN B 1 19 ? -40.125 -11.305 -8.617 1 20.53 19 GLN B O 1
ATOM 1530 N N . LYS B 1 20 ? -41.75 -11.32 -7.246 1 21.2 20 LYS B N 1
ATOM 1531 C CA . LYS B 1 20 ? -41.344 -10.398 -6.191 1 21.2 20 LYS B CA 1
ATOM 1532 C C . LYS B 1 20 ? -40 -10.828 -5.602 1 21.2 20 LYS B C 1
ATOM 1534 O O . LYS B 1 20 ? -39.844 -11.969 -5.152 1 21.2 20 LYS B O 1
ATOM 1539 N N . LEU B 1 21 ? -39 -10.383 -6.109 1 20.17 21 LEU B N 1
ATOM 1540 C CA . LEU B 1 21 ? -37.688 -10.5 -5.535 1 20.17 21 LEU B CA 1
ATOM 1541 C C . LEU B 1 21 ? -37.719 -10.406 -4.016 1 20.17 21 LEU B C 1
ATOM 1543 O O . LEU B 1 21 ? -38.156 -9.391 -3.467 1 20.17 21 LEU B O 1
ATOM 1547 N N . ASP B 1 22 ? -38.062 -11.32 -3.285 1 22.8 22 ASP B N 1
ATOM 1548 C CA . ASP B 1 22 ? -37.906 -11.422 -1.837 1 22.8 22 ASP B CA 1
ATOM 1549 C C . ASP B 1 22 ? -36.719 -10.594 -1.348 1 22.8 22 ASP B C 1
ATOM 1551 O O . ASP B 1 22 ? -35.656 -10.633 -1.943 1 22.8 22 ASP B O 1
ATOM 1555 N N . GLU B 1 23 ? -36.969 -9.469 -0.745 1 22.08 23 GLU B N 1
ATOM 1556 C CA . GLU B 1 23 ? -36.219 -8.523 0.048 1 22.08 23 GLU B CA 1
ATOM 1557 C C . GLU B 1 23 ? -35.219 -9.25 0.97 1 22.08 23 GLU B C 1
ATOM 1559 O O . GLU B 1 23 ? -35.625 -9.852 1.966 1 22.08 23 GLU B O 1
ATOM 1564 N N . VAL B 1 24 ? -34.594 -10.156 0.627 1 21.69 24 VAL B N 1
ATOM 1565 C CA . VAL B 1 24 ? -33.656 -10.664 1.617 1 21.69 24 VAL B CA 1
ATOM 1566 C C . VAL B 1 24 ? -33.125 -9.508 2.469 1 21.69 24 VAL B C 1
ATOM 1568 O O . VAL B 1 24 ? -32.469 -8.609 1.963 1 21.69 24 VAL B O 1
ATOM 1571 N N . ASP B 1 25 ? -33.812 -8.953 3.379 1 23 25 ASP B N 1
ATOM 1572 C CA . ASP B 1 25 ? -33.5 -8.211 4.594 1 23 25 ASP B CA 1
ATOM 1573 C C . ASP B 1 25 ? -32.188 -8.719 5.211 1 23 25 ASP B C 1
ATOM 1575 O O . ASP B 1 25 ? -32.219 -9.5 6.168 1 23 25 ASP B O 1
ATOM 1579 N N . GLU B 1 26 ? -31.516 -9.555 4.629 1 21.62 26 GLU B N 1
ATOM 1580 C CA . GLU B 1 26 ? -30.438 -10 5.508 1 21.62 26 GLU B CA 1
ATOM 1581 C C . GLU B 1 26 ? -29.875 -8.844 6.316 1 21.62 26 GLU B C 1
ATOM 1583 O O . GLU B 1 26 ? -29.531 -7.793 5.762 1 21.62 26 GLU B O 1
ATOM 1588 N N . LYS B 1 27 ? -30.266 -8.797 7.531 1 22.3 27 LYS B N 1
ATOM 1589 C CA . LYS B 1 27 ? -29.766 -8.055 8.688 1 22.3 27 LYS B CA 1
ATOM 1590 C C . LYS B 1 27 ? -28.281 -7.754 8.539 1 22.3 27 LYS B C 1
ATOM 1592 O O . LYS B 1 27 ? -27.469 -8.664 8.391 1 22.3 27 LYS B O 1
ATOM 1597 N N . CYS B 1 28 ? -27.953 -6.82 7.762 1 21.56 28 CYS B N 1
ATOM 1598 C CA . CYS B 1 28 ? -26.656 -6.195 7.965 1 21.56 28 CYS B CA 1
ATOM 1599 C C . CYS B 1 28 ? -26.172 -6.383 9.398 1 21.56 28 CYS B C 1
ATOM 1601 O O . CYS B 1 28 ? -26.781 -5.848 10.336 1 21.56 28 CYS B O 1
ATOM 1603 N N . GLU B 1 29 ? -26.031 -7.609 9.75 1 24.09 29 GLU B N 1
ATOM 1604 C CA . GLU B 1 29 ? -25.438 -7.676 11.086 1 24.09 29 GLU B CA 1
ATOM 1605 C C . GLU B 1 29 ? -24.688 -6.387 11.414 1 24.09 29 GLU B C 1
ATOM 1607 O O . GLU B 1 29 ? -23.922 -5.879 10.586 1 24.09 29 GLU B O 1
ATOM 1612 N N . GLU B 1 30 ? -25.312 -5.492 11.969 1 24.2 30 GLU B N 1
ATOM 1613 C CA . GLU B 1 30 ? -24.672 -4.379 12.672 1 24.2 30 GLU B CA 1
ATOM 1614 C C . GLU B 1 30 ? -23.203 -4.668 12.953 1 24.2 30 GLU B C 1
ATOM 1616 O O . GLU B 1 30 ? -22.859 -5.723 13.492 1 24.2 30 GLU B O 1
ATOM 1621 N N . MET B 1 31 ? -22.391 -4.5 11.938 1 25.06 31 MET B N 1
ATOM 1622 C CA . MET B 1 31 ? -21.047 -4.418 12.469 1 25.06 31 MET B CA 1
ATOM 1623 C C . MET B 1 31 ? -21.062 -4.074 13.953 1 25.06 31 MET B C 1
ATOM 1625 O O . MET B 1 31 ? -21.656 -3.072 14.359 1 25.06 31 MET B O 1
ATOM 1629 N N . SER B 1 32 ? -21.344 -5.031 14.719 1 26.14 32 SER B N 1
ATOM 1630 C CA . SER B 1 32 ? -21.328 -4.895 16.172 1 26.14 32 SER B CA 1
ATOM 1631 C C . SER B 1 32 ? -20.641 -3.594 16.594 1 26.14 32 SER B C 1
ATOM 1633 O O . SER B 1 32 ? -19.75 -3.102 15.906 1 26.14 32 SER B O 1
ATOM 1635 N N . SER B 1 33 ? -21.344 -2.684 17 1 24.77 33 SER B N 1
ATOM 1636 C CA . SER B 1 33 ? -20.844 -1.642 17.891 1 24.77 33 SER B CA 1
ATOM 1637 C C . SER B 1 33 ? -19.547 -2.08 18.578 1 24.77 33 SER B C 1
ATOM 1639 O O . SER B 1 33 ? -19.5 -3.154 19.188 1 24.77 33 SER B O 1
ATOM 1641 N N . TYR B 1 34 ? -18.5 -1.989 17.828 1 26.61 34 TYR B N 1
ATOM 1642 C CA . TYR B 1 34 ? -17.359 -2.076 18.75 1 26.61 34 TYR B CA 1
ATOM 1643 C C . TYR B 1 34 ? -17.766 -1.684 20.156 1 26.61 34 TYR B C 1
ATOM 1645 O O . TYR B 1 34 ? -18.188 -0.548 20.406 1 26.61 34 TYR B O 1
ATOM 1653 N N . SER B 1 35 ? -18.75 -2.412 20.641 1 27.69 35 SER B N 1
ATOM 1654 C CA . SER B 1 35 ? -18.828 -2.252 22.094 1 27.69 35 SER B CA 1
ATOM 1655 C C . SER B 1 35 ? -17.578 -1.582 22.641 1 27.69 35 SER B C 1
ATOM 1657 O O . SER B 1 35 ? -16.5 -1.677 22.047 1 27.69 35 SER B O 1
ATOM 1659 N N . ASP B 1 36 ? -17.734 -0.608 23.391 1 28.83 36 ASP B N 1
ATOM 1660 C CA . ASP B 1 36 ? -16.859 0.054 24.359 1 28.83 36 ASP B CA 1
ATOM 1661 C C . ASP B 1 36 ? -15.852 -0.93 24.953 1 28.83 36 ASP B C 1
ATOM 1663 O O . ASP B 1 36 ? -15.32 -0.698 26.031 1 28.83 36 ASP B O 1
ATOM 1667 N N . SER B 1 37 ? -16.297 -2.229 24.906 1 31.7 37 SER B N 1
ATOM 1668 C CA . SER B 1 37 ? -15.266 -3.049 25.531 1 31.7 37 SER B CA 1
ATOM 1669 C C . SER B 1 37 ? -13.898 -2.801 24.906 1 31.7 37 SER B C 1
ATOM 1671 O O . SER B 1 37 ? -13.68 -3.141 23.734 1 31.7 37 SER B O 1
ATOM 1673 N N . THR B 1 38 ? -13.344 -1.777 25.031 1 34.88 38 THR B N 1
ATOM 1674 C CA . THR B 1 38 ? -11.953 -1.333 25.062 1 34.88 38 THR B CA 1
ATOM 1675 C C . THR B 1 38 ? -11.008 -2.527 25.078 1 34.88 38 THR B C 1
ATOM 1677 O O . THR B 1 38 ? -10.492 -2.896 26.141 1 34.88 38 THR B O 1
ATOM 1680 N N . CYS B 1 39 ? -11.453 -3.627 24.797 1 38.62 39 CYS B N 1
ATOM 1681 C CA . CYS B 1 39 ? -10.398 -4.629 24.906 1 38.62 39 CYS B CA 1
ATOM 1682 C C . CYS B 1 39 ? -9.078 -4.078 24.391 1 38.62 39 CYS B C 1
ATOM 1684 O O . CYS B 1 39 ? -8.883 -3.932 23.188 1 38.62 39 CYS B O 1
ATOM 1686 N N . SER B 1 40 ? -8.664 -3.084 24.922 1 43.44 40 SER B N 1
ATOM 1687 C CA . SER B 1 40 ? -7.367 -2.414 24.953 1 43.44 40 SER B CA 1
ATOM 1688 C C . SER B 1 40 ? -6.238 -3.379 24.609 1 43.44 40 SER B C 1
ATOM 1690 O O . SER B 1 40 ? -6.07 -4.41 25.266 1 43.44 40 SER B O 1
ATOM 1692 N N . PHE B 1 41 ? -6.188 -3.721 23.375 1 55.56 41 PHE B N 1
ATOM 1693 C CA . PHE B 1 41 ? -4.895 -4.352 23.125 1 55.56 41 PHE B CA 1
ATOM 1694 C C . PHE B 1 41 ? -3.867 -3.904 24.156 1 55.56 41 PHE B C 1
ATOM 1696 O O . PHE B 1 41 ? -3.742 -2.711 24.438 1 55.56 41 PHE B O 1
ATOM 1703 N N . ASP B 1 42 ? -3.76 -4.809 25.078 1 65.31 4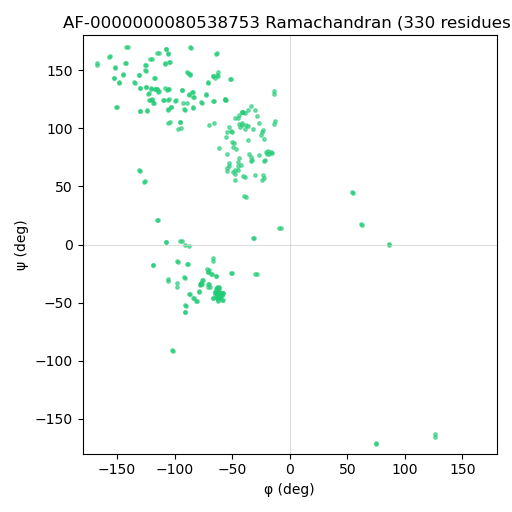2 ASP B N 1
ATOM 1704 C CA . ASP B 1 42 ? -2.764 -4.445 26.078 1 65.31 42 ASP B CA 1
ATOM 1705 C C . ASP B 1 42 ? -1.366 -4.379 25.469 1 65.31 42 ASP B C 1
ATOM 1707 O O . ASP B 1 42 ? -1.198 -4.613 24.266 1 65.31 42 ASP B O 1
ATOM 1711 N N . SER B 1 43 ? -0.627 -3.773 26.234 1 73.5 43 SER B N 1
ATOM 1712 C CA . SER B 1 43 ? 0.764 -3.549 25.859 1 73.5 43 SER B CA 1
ATOM 1713 C C . SER B 1 43 ? 1.431 -4.848 25.406 1 73.5 43 SER B C 1
ATOM 1715 O O . SER B 1 43 ? 2.275 -4.84 24.516 1 73.5 43 SER B O 1
ATOM 1717 N N . GLU B 1 44 ? 0.892 -6.008 25.891 1 78.81 44 GLU B N 1
ATOM 1718 C CA . GLU B 1 44 ? 1.504 -7.277 25.516 1 78.81 44 GLU B CA 1
ATOM 1719 C C . GLU B 1 44 ? 1.088 -7.695 24.109 1 78.81 44 GLU B C 1
ATOM 1721 O O . GLU B 1 44 ? 1.903 -8.219 23.344 1 78.81 44 GLU B O 1
ATOM 1726 N N . ASP B 1 45 ? -0.107 -7.496 23.828 1 77.5 45 ASP B N 1
ATOM 1727 C CA . ASP B 1 45 ? -0.583 -7.828 22.484 1 77.5 45 ASP B CA 1
ATOM 1728 C C . ASP B 1 45 ? 0.174 -7.035 21.422 1 77.5 45 ASP B C 1
ATOM 1730 O O . ASP B 1 45 ? 0.562 -7.586 20.391 1 77.5 45 ASP B O 1
ATOM 1734 N N . GLU B 1 46 ? 0.377 -5.848 21.703 1 76.31 46 GLU B N 1
ATOM 1735 C CA . GLU B 1 46 ? 1.132 -5.008 20.781 1 76.31 46 GLU B CA 1
ATOM 1736 C C . GLU B 1 46 ? 2.57 -5.496 20.641 1 76.31 46 GLU B C 1
ATOM 1738 O O . GLU B 1 46 ? 3.125 -5.496 19.531 1 76.31 46 GLU B O 1
ATOM 1743 N N . ARG B 1 47 ? 3.055 -5.836 21.734 1 82.62 47 ARG B N 1
ATOM 1744 C CA . ARG B 1 47 ? 4.426 -6.336 21.719 1 82.62 47 ARG B CA 1
ATOM 1745 C C . ARG B 1 47 ? 4.535 -7.602 20.875 1 82.62 47 ARG B C 1
ATOM 1747 O O . ARG B 1 47 ? 5.469 -7.742 20.078 1 82.62 47 ARG B O 1
ATOM 1754 N N . LEU B 1 48 ? 3.666 -8.508 21 1 83.38 48 LEU B N 1
ATOM 1755 C CA . LEU B 1 48 ? 3.686 -9.766 20.266 1 83.38 48 LEU B CA 1
ATOM 1756 C C . LEU B 1 48 ? 3.543 -9.508 18.766 1 83.38 48 LEU B C 1
ATOM 1758 O O . LEU B 1 48 ? 4.191 -10.18 17.953 1 83.38 48 LEU B O 1
ATOM 1762 N N . VAL B 1 49 ? 2.777 -8.586 18.469 1 80.94 49 VAL B N 1
ATOM 1763 C CA . VAL B 1 49 ? 2.59 -8.242 17.062 1 80.94 49 VAL B CA 1
ATOM 1764 C C . VAL B 1 49 ? 3.887 -7.672 16.484 1 80.94 49 VAL B C 1
ATOM 1766 O O . VAL B 1 49 ? 4.336 -8.086 15.414 1 80.94 49 VAL B O 1
ATOM 1769 N N . LYS B 1 50 ? 4.453 -6.781 17.25 1 79.38 50 LYS B N 1
ATOM 1770 C CA . LYS B 1 50 ? 5.703 -6.168 16.797 1 79.38 50 LYS B CA 1
ATOM 1771 C C . LYS B 1 50 ? 6.805 -7.211 16.656 1 79.38 50 LYS B C 1
ATOM 1773 O O . LYS B 1 50 ? 7.566 -7.18 15.68 1 79.38 50 LYS B O 1
ATOM 1778 N N . GLU B 1 51 ? 6.844 -8.039 17.562 1 85.94 51 GLU B N 1
ATOM 1779 C CA . GLU B 1 51 ? 7.852 -9.094 17.531 1 85.94 51 GLU B CA 1
ATOM 1780 C C . GLU B 1 51 ? 7.668 -9.984 16.297 1 85.94 51 GLU B C 1
ATOM 1782 O O . GLU B 1 51 ? 8.641 -10.328 15.625 1 85.94 51 GLU B O 1
ATOM 1787 N N . GLU B 1 52 ? 6.473 -10.344 16.016 1 86.5 52 GLU B N 1
ATOM 1788 C CA . GLU B 1 52 ? 6.211 -11.219 14.875 1 86.5 52 GLU B CA 1
ATOM 1789 C C . GLU B 1 52 ? 6.461 -10.5 13.555 1 86.5 52 GLU B C 1
ATOM 1791 O O . GLU B 1 52 ? 6.957 -11.102 12.602 1 86.5 52 GLU B O 1
ATOM 1796 N N . LEU B 1 53 ? 6.125 -9.266 13.547 1 83.44 53 LEU B N 1
ATOM 1797 C CA . LEU B 1 53 ? 6.391 -8.484 12.344 1 83.44 53 LEU B CA 1
ATOM 1798 C C . LEU B 1 53 ? 7.891 -8.391 12.078 1 83.44 53 LEU B C 1
ATOM 1800 O O . LEU B 1 53 ? 8.328 -8.461 10.922 1 83.44 53 LEU B O 1
ATOM 1804 N N . ASN B 1 54 ? 8.641 -8.266 13.125 1 82.56 54 ASN B N 1
ATOM 1805 C CA . ASN B 1 54 ? 10.086 -8.188 12.992 1 82.56 54 ASN B CA 1
ATOM 1806 C C . ASN B 1 54 ? 10.68 -9.531 12.578 1 82.56 54 ASN B C 1
ATOM 1808 O O . ASN B 1 54 ? 11.641 -9.578 11.797 1 82.56 54 ASN B O 1
ATOM 1812 N N . ARG B 1 55 ? 10.078 -10.523 13.039 1 86.94 55 ARG B N 1
ATOM 1813 C CA . ARG B 1 55 ? 10.609 -11.867 12.82 1 86.94 55 ARG B CA 1
ATOM 1814 C C . ARG B 1 55 ? 10.227 -12.383 11.438 1 86.94 55 ARG B C 1
ATOM 1816 O O . ARG B 1 55 ? 11.078 -12.867 10.695 1 86.94 55 ARG B O 1
ATOM 1823 N N . SER B 1 56 ? 8.938 -12.273 11.039 1 87.62 56 SER B N 1
ATOM 1824 C CA . SER B 1 56 ? 8.461 -12.992 9.867 1 87.62 56 SER B CA 1
ATOM 1825 C C . SER B 1 56 ? 7.957 -12.031 8.789 1 87.62 56 SER B C 1
ATOM 1827 O O . SER B 1 56 ? 7.762 -12.422 7.641 1 87.62 56 SER B O 1
ATOM 1829 N N . GLY B 1 57 ? 7.68 -10.797 9.195 1 86 57 GLY B N 1
ATOM 1830 C CA . GLY B 1 57 ? 7.148 -9.836 8.242 1 86 57 GLY B CA 1
ATOM 1831 C C . GLY B 1 57 ? 5.688 -10.078 7.906 1 86 57 GLY B C 1
ATOM 1832 O O . GLY B 1 57 ? 5.035 -10.922 8.523 1 86 57 GLY B O 1
ATOM 1833 N N . ASP B 1 58 ? 5.211 -9.375 6.941 1 88 58 ASP B N 1
ATOM 1834 C CA . ASP B 1 58 ? 3.793 -9.398 6.594 1 88 58 ASP B CA 1
ATOM 1835 C C . ASP B 1 58 ? 3.438 -10.664 5.82 1 88 58 ASP B C 1
ATOM 1837 O O . ASP B 1 58 ? 2.359 -11.227 6.012 1 88 58 ASP B O 1
ATOM 1841 N N . TYR B 1 59 ? 4.34 -11.133 5.043 1 93.12 59 TYR B N 1
ATOM 1842 C CA . TYR B 1 59 ? 4.062 -12.227 4.121 1 93.12 59 TYR B CA 1
ATOM 1843 C C . TYR B 1 59 ? 4.039 -13.562 4.852 1 93.12 59 TYR B C 1
ATOM 1845 O O . TYR B 1 59 ? 3.305 -14.477 4.469 1 93.12 59 TYR B O 1
ATOM 1853 N N . ASP B 1 60 ? 4.852 -13.727 5.852 1 93.31 60 ASP B N 1
ATOM 1854 C CA . ASP B 1 60 ? 4.969 -14.984 6.582 1 93.31 60 ASP B CA 1
ATOM 1855 C C . ASP B 1 60 ? 4.492 -14.82 8.023 1 93.31 60 ASP B C 1
ATOM 1857 O O . ASP B 1 60 ? 4.879 -15.602 8.898 1 93.31 60 ASP B O 1
ATOM 1861 N N . PHE B 1 61 ? 3.67 -13.773 8.227 1 91.69 61 PHE B N 1
ATOM 1862 C CA . PHE B 1 61 ? 3.174 -13.508 9.578 1 91.69 61 PHE B CA 1
ATOM 1863 C C . PHE B 1 61 ? 2.465 -14.727 10.148 1 91.69 61 PHE B C 1
ATOM 1865 O O . PHE B 1 61 ? 1.543 -15.266 9.523 1 91.69 61 PHE B O 1
ATOM 1872 N N . ASP B 1 62 ? 2.893 -15.156 11.242 1 91.62 62 ASP B N 1
ATOM 1873 C CA . ASP B 1 62 ? 2.334 -16.328 11.906 1 91.62 62 ASP B CA 1
ATOM 1874 C C . ASP B 1 62 ? 1.287 -15.93 12.938 1 91.62 62 ASP B C 1
ATOM 1876 O O . ASP B 1 62 ? 1.631 -15.539 14.055 1 91.62 62 ASP B O 1
ATOM 1880 N N . THR B 1 63 ? 0.098 -16.141 12.617 1 87.19 63 THR B N 1
ATOM 1881 C CA . THR B 1 63 ? -1.012 -15.703 13.461 1 87.19 63 THR B CA 1
ATOM 1882 C C . THR B 1 63 ? -1.09 -16.547 14.734 1 87.19 63 THR B C 1
ATOM 1884 O O . THR B 1 63 ? -1.718 -16.141 15.711 1 87.19 63 THR B O 1
ATOM 1887 N N . THR B 1 64 ? -0.58 -17.672 14.656 1 87.31 64 THR B N 1
ATOM 1888 C CA . THR B 1 64 ? -0.673 -18.578 15.805 1 87.31 64 THR B CA 1
ATOM 1889 C C . THR B 1 64 ? 0.126 -18.031 16.984 1 87.31 64 THR B C 1
ATOM 1891 O O . THR B 1 64 ? -0.039 -18.484 18.109 1 87.31 64 THR B O 1
ATOM 1894 N N . LYS B 1 65 ? 0.956 -17.078 16.766 1 87.69 65 LYS B N 1
ATOM 1895 C CA . LYS B 1 65 ? 1.797 -16.5 17.812 1 87.69 65 LYS B CA 1
ATOM 1896 C C . LYS B 1 65 ? 1.14 -15.281 18.438 1 87.69 65 LYS B C 1
ATOM 1898 O O . LYS B 1 65 ? 1.763 -14.578 19.234 1 87.69 65 LYS B O 1
ATOM 1903 N N . GLN B 1 66 ? -0.031 -15.016 17.984 1 84.19 66 GLN B N 1
ATOM 1904 C CA . GLN B 1 66 ? -0.758 -13.867 18.516 1 84.19 66 GLN B CA 1
ATOM 1905 C C . GLN B 1 66 ? -1.854 -14.305 19.469 1 84.19 66 GLN B C 1
ATOM 1907 O O . GLN B 1 66 ? -2.27 -15.469 19.469 1 84.19 66 GLN B O 1
ATOM 1912 N N . ARG B 1 67 ? -2.205 -13.445 20.266 1 81.56 67 ARG B N 1
ATOM 1913 C CA . ARG B 1 67 ? -3.248 -13.734 21.25 1 81.56 67 ARG B CA 1
ATOM 1914 C C . ARG B 1 67 ? -4.582 -13.125 20.828 1 81.56 67 ARG B C 1
ATOM 1916 O O . ARG B 1 67 ? -5.254 -13.656 19.938 1 81.56 67 ARG B O 1
ATOM 1923 N N . ARG B 1 68 ? -4.824 -11.859 21.281 1 71.19 68 ARG B N 1
ATOM 1924 C CA . ARG B 1 68 ? -6.125 -11.242 21.031 1 71.19 68 ARG B CA 1
ATOM 1925 C C . ARG B 1 68 ? -6.07 -10.312 19.812 1 71.19 68 ARG B C 1
ATOM 1927 O O . ARG B 1 68 ? -7.07 -10.117 19.125 1 71.19 68 ARG B O 1
ATOM 1934 N N . PHE B 1 69 ? -4.91 -9.688 19.75 1 70.31 69 PHE B N 1
ATOM 1935 C CA . PHE B 1 69 ? -4.75 -8.734 18.656 1 70.31 69 PHE B CA 1
ATOM 1936 C C . PHE B 1 69 ? -4.07 -9.391 17.453 1 70.31 69 PHE B C 1
ATOM 1938 O O . PHE B 1 69 ? -2.867 -9.656 17.484 1 70.31 69 PHE B O 1
ATOM 1945 N N . VAL B 1 70 ? -4.934 -9.773 16.422 1 73.06 70 VAL B N 1
ATOM 1946 C CA . VAL B 1 70 ? -4.406 -10.375 15.195 1 73.06 70 VAL B CA 1
ATOM 1947 C C . VAL B 1 70 ? -4.402 -9.344 14.07 1 73.06 70 VAL B C 1
ATOM 1949 O O . VAL B 1 70 ? -5.449 -8.781 13.727 1 73.06 70 VAL B O 1
ATOM 1952 N N . MET B 1 71 ? -3.252 -9.031 13.555 1 74.38 71 MET B N 1
ATOM 1953 C CA . MET B 1 71 ? -3.094 -7.98 12.555 1 74.38 71 MET B CA 1
ATOM 1954 C C . MET B 1 71 ? -3.221 -8.547 11.141 1 74.38 71 MET B C 1
ATOM 1956 O O . MET B 1 71 ? -3.611 -7.832 10.219 1 74.38 71 MET B O 1
ATOM 1960 N N . ARG B 1 72 ? -2.842 -9.812 11.062 1 84.75 72 ARG B N 1
ATOM 1961 C CA . ARG B 1 72 ? -2.896 -10.461 9.758 1 84.75 72 ARG B CA 1
ATOM 1962 C C . ARG B 1 72 ? -3.609 -11.805 9.844 1 84.75 72 ARG B C 1
ATOM 1964 O O . ARG B 1 72 ? -3.471 -12.523 10.836 1 84.75 72 ARG B O 1
ATOM 1971 N N . TYR B 1 73 ? -4.32 -12.148 8.797 1 89.06 73 TYR B N 1
ATOM 1972 C CA . TYR B 1 73 ? -5.012 -13.438 8.719 1 89.06 73 TYR B CA 1
ATOM 1973 C C . TYR B 1 73 ? -4.562 -14.227 7.5 1 89.06 73 TYR B C 1
ATOM 1975 O O . TYR B 1 73 ? -4.512 -13.695 6.387 1 89.06 73 TYR B O 1
ATOM 1983 N N . PRO B 1 74 ? -4.223 -15.469 7.828 1 93.38 74 PRO B N 1
ATOM 1984 C CA . PRO B 1 74 ? -3.93 -16.297 6.66 1 93.38 74 PRO B CA 1
ATOM 1985 C C . PRO B 1 74 ? -5.148 -16.516 5.766 1 93.38 74 PRO B C 1
ATOM 1987 O O . PRO B 1 74 ? -6.273 -16.625 6.266 1 93.38 74 PRO B O 1
ATOM 1990 N N . VAL B 1 75 ? -4.863 -16.531 4.523 1 95.56 75 VAL B N 1
ATOM 1991 C CA . VAL B 1 75 ? -5.945 -16.781 3.572 1 95.56 75 VAL B CA 1
ATOM 1992 C C . VAL B 1 75 ? -6.09 -18.281 3.322 1 95.56 75 VAL B C 1
ATOM 1994 O O . VAL B 1 75 ? -5.133 -18.938 2.924 1 95.56 75 VAL B O 1
ATOM 1997 N N . ASN B 1 76 ? -7.23 -18.766 3.598 1 95.75 76 ASN B N 1
ATOM 1998 C CA . ASN B 1 76 ? -7.574 -20.109 3.137 1 95.75 76 ASN B CA 1
ATOM 1999 C C . ASN B 1 76 ? -8.086 -20.094 1.698 1 95.75 76 ASN B C 1
ATOM 2001 O O . ASN B 1 76 ? -9.156 -19.547 1.419 1 95.75 76 ASN B O 1
ATOM 2005 N N . PHE B 1 77 ? -7.422 -20.75 0.828 1 96.75 77 PHE B N 1
ATOM 2006 C CA . PHE B 1 77 ? -7.672 -20.641 -0.606 1 96.75 77 PHE B CA 1
ATOM 2007 C C . PHE B 1 77 ? -8.984 -21.312 -0.978 1 96.75 77 PHE B C 1
ATOM 2009 O O . PHE B 1 77 ? -9.594 -20.984 -2 1 96.75 77 PHE B O 1
ATOM 2016 N N . GLU B 1 78 ? -9.422 -22.156 -0.175 1 96.5 78 GLU B N 1
ATOM 2017 C CA . GLU B 1 78 ? -10.633 -22.906 -0.503 1 96.5 78 GLU B CA 1
ATOM 2018 C C . GLU B 1 78 ? -11.883 -22.172 -0.014 1 96.5 78 GLU B C 1
ATOM 2020 O O . GLU B 1 78 ? -13 -22.5 -0.423 1 96.5 78 GLU B O 1
ATOM 2025 N N . ASP B 1 79 ? -11.727 -21.219 0.875 1 95.12 79 ASP B N 1
ATOM 2026 C CA . ASP B 1 79 ? -12.859 -20.5 1.449 1 95.12 79 ASP B CA 1
ATOM 2027 C C . ASP B 1 79 ? -13.266 -19.328 0.57 1 95.12 79 ASP B C 1
ATOM 2029 O O . ASP B 1 79 ? -12.602 -19.031 -0.424 1 95.12 79 ASP B O 1
ATOM 2033 N N . SER B 1 80 ? -14.406 -18.734 0.865 1 92.88 80 SER B N 1
ATOM 2034 C CA . SER B 1 80 ? -14.922 -17.547 0.197 1 92.88 80 SER B CA 1
ATOM 2035 C C . SER B 1 80 ? -15.25 -16.438 1.201 1 92.88 80 SER B C 1
ATOM 2037 O O . SER B 1 80 ? -16.344 -15.875 1.172 1 92.88 80 SER B O 1
ATOM 2039 N N . ASP B 1 81 ? -14.25 -16.094 2 1 89.94 81 ASP B N 1
ATOM 2040 C CA . ASP B 1 81 ? -14.453 -15.117 3.064 1 89.94 81 ASP B CA 1
ATOM 2041 C C . ASP B 1 81 ? -14.5 -13.695 2.504 1 89.94 81 ASP B C 1
ATOM 2043 O O . ASP B 1 81 ? -15.156 -12.82 3.072 1 89.94 81 ASP B O 1
ATOM 2047 N N . VAL B 1 82 ? -13.766 -13.477 1.388 1 88.12 82 VAL B N 1
ATOM 2048 C CA . VAL B 1 82 ? -13.625 -12.125 0.847 1 88.12 82 VAL B CA 1
ATOM 2049 C C . VAL B 1 82 ? -14.484 -11.977 -0.406 1 88.12 82 VAL B C 1
ATOM 2051 O O . VAL B 1 82 ? -14.914 -10.875 -0.743 1 88.12 82 VAL B O 1
ATOM 2054 N N . VAL B 1 83 ? -14.672 -13.047 -1.104 1 89.06 83 VAL B N 1
ATOM 2055 C CA . VAL B 1 83 ? -15.414 -13.008 -2.359 1 89.06 83 VAL B CA 1
ATOM 2056 C C . VAL B 1 83 ? -16.703 -13.82 -2.225 1 89.06 83 VAL B C 1
ATOM 2058 O O . VAL B 1 83 ? -16.859 -14.586 -1.271 1 89.06 83 VAL B O 1
ATOM 2061 N N . ASP B 1 84 ? -17.594 -13.586 -3.195 1 87.56 84 ASP B N 1
ATOM 2062 C CA . ASP B 1 84 ? -18.828 -14.344 -3.199 1 87.56 84 ASP B CA 1
ATOM 2063 C C . ASP B 1 84 ? -18.672 -15.68 -3.932 1 87.56 84 ASP B C 1
ATOM 2065 O O . ASP B 1 84 ? -17.984 -15.742 -4.953 1 87.56 84 ASP B O 1
ATOM 2069 N N . GLU B 1 85 ? -19.438 -16.672 -3.367 1 90.19 85 GLU B N 1
ATOM 2070 C CA . GLU B 1 85 ? -19.453 -17.969 -4.062 1 90.19 85 GLU B CA 1
ATOM 2071 C C . GLU B 1 85 ? -20.047 -17.828 -5.461 1 90.19 85 GLU B C 1
ATOM 2073 O O . GLU B 1 85 ? -20.922 -16.984 -5.691 1 90.19 85 GLU B O 1
ATOM 2078 N N . PRO B 1 86 ? -19.609 -18.594 -6.359 1 93.44 86 PRO B N 1
ATOM 2079 C CA . PRO B 1 86 ? -18.766 -19.781 -6.266 1 93.44 86 PRO B CA 1
ATOM 2080 C C . PRO B 1 86 ? -17.266 -19.469 -6.293 1 93.44 86 PRO B C 1
ATOM 2082 O O . PRO B 1 86 ? -16.438 -20.375 -6.203 1 93.44 86 PRO B O 1
ATOM 2085 N N . ASP B 1 87 ? -16.922 -18.234 -6.41 1 92.88 87 ASP B N 1
ATOM 2086 C CA . ASP B 1 87 ? -15.508 -17.891 -6.387 1 92.88 87 ASP B CA 1
ATOM 2087 C C . ASP B 1 87 ? -14.898 -18.172 -5.012 1 92.88 87 ASP B C 1
ATOM 2089 O O . ASP B 1 87 ? -15.57 -18 -3.986 1 92.88 87 ASP B O 1
ATOM 2093 N N . THR B 1 88 ? -13.586 -18.625 -5.047 1 96.12 88 THR B N 1
ATOM 2094 C CA . THR B 1 88 ? -12.875 -18.828 -3.791 1 96.12 88 THR B CA 1
ATOM 2095 C C . THR B 1 88 ? -11.852 -17.719 -3.559 1 96.12 88 THR B C 1
ATOM 2097 O O . THR B 1 88 ? -11.508 -16.984 -4.484 1 96.12 88 THR B O 1
ATOM 2100 N N . ASP B 1 89 ? -11.383 -17.625 -2.309 1 95.94 89 ASP B N 1
ATOM 2101 C CA . ASP B 1 89 ? -10.32 -16.672 -2.014 1 95.94 89 ASP B CA 1
ATOM 2102 C C . ASP B 1 89 ? -9.031 -17.031 -2.756 1 95.94 89 ASP B C 1
ATOM 2104 O O . ASP B 1 89 ? -8.234 -16.156 -3.08 1 95.94 89 ASP B O 1
ATOM 2108 N N . GLY B 1 90 ? -8.914 -18.328 -3.029 1 96.62 90 GLY B N 1
ATOM 2109 C CA . GLY B 1 90 ? -7.797 -18.75 -3.857 1 96.62 90 GLY B CA 1
ATOM 2110 C C . GLY B 1 90 ? -7.852 -18.203 -5.266 1 96.62 90 GLY B C 1
ATOM 2111 O O . GLY B 1 90 ? -6.832 -17.781 -5.816 1 96.62 90 GLY B O 1
ATOM 2112 N N . ASP B 1 91 ? -9.031 -18.156 -5.793 1 96.06 91 ASP B N 1
ATOM 2113 C CA . ASP B 1 91 ? -9.211 -17.562 -7.117 1 96.06 91 ASP B CA 1
ATOM 2114 C C . ASP B 1 91 ? -8.844 -16.078 -7.113 1 96.06 91 ASP B C 1
ATOM 2116 O O . ASP B 1 91 ? -8.203 -15.594 -8.047 1 96.06 91 ASP B O 1
ATOM 2120 N N . LEU B 1 92 ? -9.297 -15.484 -6.059 1 95.75 92 LEU B N 1
ATOM 2121 C CA . LEU B 1 92 ? -8.992 -14.062 -5.934 1 95.75 92 LEU B CA 1
ATOM 2122 C C . LEU B 1 92 ? -7.484 -13.836 -5.844 1 95.75 92 LEU B C 1
ATOM 2124 O O . LEU B 1 92 ? -6.938 -13 -6.57 1 95.75 92 LEU B O 1
ATOM 2128 N N . VAL B 1 93 ? -6.824 -14.57 -5.012 1 97.5 93 VAL B N 1
ATOM 2129 C CA . VAL B 1 93 ? -5.387 -14.414 -4.82 1 97.5 93 VAL B CA 1
ATOM 2130 C C . VAL B 1 93 ? -4.656 -14.695 -6.133 1 97.5 93 VAL B C 1
ATOM 2132 O O . VAL B 1 93 ? -3.684 -14.016 -6.469 1 97.5 93 VAL B O 1
ATOM 2135 N N . HIS B 1 94 ? -5.148 -15.625 -6.828 1 97 94 HIS B N 1
ATOM 2136 C CA . HIS B 1 94 ? -4.57 -15.922 -8.133 1 97 94 HIS B CA 1
ATOM 2137 C C . HIS B 1 94 ? -4.707 -14.742 -9.086 1 97 94 HIS B C 1
ATOM 2139 O O . HIS B 1 94 ? -3.746 -14.375 -9.766 1 97 94 HIS B O 1
ATOM 2145 N N . ARG B 1 95 ? -5.832 -14.195 -9.125 1 95.25 95 ARG B N 1
ATOM 2146 C CA . ARG B 1 95 ? -6.086 -13.039 -9.977 1 95.25 95 ARG B CA 1
ATOM 2147 C C . ARG B 1 95 ? -5.203 -11.859 -9.578 1 95.25 95 ARG B C 1
ATOM 2149 O O . ARG B 1 95 ? -4.625 -11.195 -10.438 1 95.25 95 ARG B O 1
ATOM 2156 N N . LEU B 1 96 ? -5.133 -11.641 -8.312 1 95.88 96 LEU B N 1
ATOM 2157 C CA . LEU B 1 96 ? -4.309 -10.547 -7.816 1 95.88 96 LEU B CA 1
ATOM 2158 C C . LEU B 1 96 ? -2.838 -10.781 -8.148 1 95.88 96 LEU B C 1
ATOM 2160 O O . LEU B 1 96 ? -2.115 -9.836 -8.484 1 95.88 96 LEU B O 1
ATOM 2164 N N . SER B 1 97 ? -2.41 -12.008 -8.039 1 97.19 97 SER B N 1
ATOM 2165 C CA . SER B 1 97 ? -1.037 -12.359 -8.383 1 97.19 97 SER B CA 1
ATOM 2166 C C . SER B 1 97 ? -0.747 -12.086 -9.859 1 97.19 97 SER B C 1
ATOM 2168 O O . SER B 1 97 ? 0.326 -11.586 -10.203 1 97.19 97 SER B O 1
ATOM 2170 N N . LYS B 1 98 ? -1.668 -12.391 -10.641 1 95.94 98 LYS B N 1
ATOM 2171 C CA . LYS B 1 98 ? -1.522 -12.148 -12.078 1 95.94 98 LYS B CA 1
ATOM 2172 C C . LYS B 1 98 ? -1.393 -10.664 -12.375 1 95.94 98 LYS B C 1
ATOM 2174 O O . LYS B 1 98 ? -0.53 -10.25 -13.156 1 95.94 98 LYS B O 1
ATOM 2179 N N . ILE B 1 99 ? -2.221 -9.922 -11.766 1 92.81 99 ILE B N 1
ATOM 2180 C CA . ILE B 1 99 ? -2.205 -8.477 -11.961 1 92.81 99 ILE B CA 1
ATOM 2181 C C . ILE B 1 99 ? -0.865 -7.906 -11.492 1 92.81 99 ILE B C 1
ATOM 2183 O O . ILE B 1 99 ? -0.274 -7.059 -12.172 1 92.81 99 ILE B O 1
ATOM 2187 N N . ALA B 1 100 ? -0.445 -8.383 -10.344 1 93.62 100 ALA B N 1
ATOM 2188 C CA . ALA B 1 100 ? 0.838 -7.922 -9.812 1 93.62 100 ALA B CA 1
ATOM 2189 C C . ALA B 1 100 ? 1.979 -8.273 -10.766 1 93.62 100 ALA B C 1
ATOM 2191 O O . ALA B 1 100 ? 2.844 -7.438 -11.039 1 93.62 100 ALA B O 1
ATOM 2192 N N . LEU B 1 101 ? 1.969 -9.43 -11.242 1 95.12 101 LEU B N 1
ATOM 2193 C CA . LEU B 1 101 ? 3.033 -9.875 -12.133 1 95.12 101 LEU B CA 1
ATOM 2194 C C . LEU B 1 101 ? 3.027 -9.078 -13.438 1 95.12 101 LEU B C 1
ATOM 2196 O O . LEU B 1 101 ? 4.086 -8.758 -13.977 1 95.12 101 LEU B O 1
ATOM 2200 N N . GLN B 1 102 ? 1.853 -8.812 -13.969 1 92.44 102 GLN B N 1
ATOM 2201 C CA . GLN B 1 102 ? 1.744 -8 -15.18 1 92.44 102 GLN B CA 1
ATOM 2202 C C . GLN B 1 102 ? 2.375 -6.629 -14.977 1 92.44 102 GLN B C 1
ATOM 2204 O O . GLN B 1 102 ? 3.078 -6.125 -15.852 1 92.44 102 GLN B O 1
ATOM 2209 N N . LYS B 1 103 ? 2.139 -6.074 -13.844 1 86.81 103 LYS B N 1
ATOM 2210 C CA . LYS B 1 103 ? 2.742 -4.781 -13.539 1 86.81 103 LYS B CA 1
ATOM 2211 C C . LYS B 1 103 ? 4.266 -4.875 -13.508 1 86.81 103 LYS B C 1
ATOM 2213 O O . LYS B 1 103 ? 4.957 -4.004 -14.031 1 86.81 103 LYS B O 1
ATOM 2218 N N . HIS B 1 104 ? 4.73 -5.867 -12.906 1 90.25 104 HIS B N 1
ATOM 2219 C CA . HIS B 1 104 ? 6.172 -6.102 -12.883 1 90.25 104 HIS B CA 1
ATOM 2220 C C . HIS B 1 104 ? 6.734 -6.227 -14.297 1 90.25 104 HIS B C 1
ATOM 2222 O O . HIS B 1 104 ? 7.758 -5.621 -14.617 1 90.25 104 HIS B O 1
ATOM 2228 N N . ASN B 1 105 ? 6.043 -7.035 -15.047 1 91 105 ASN B N 1
ATOM 2229 C CA . ASN B 1 105 ? 6.492 -7.254 -16.422 1 91 105 ASN B CA 1
ATOM 2230 C C . ASN B 1 105 ? 6.535 -5.945 -17.203 1 91 105 ASN B C 1
ATOM 2232 O O . ASN B 1 105 ? 7.461 -5.723 -18 1 91 105 ASN B O 1
ATOM 2236 N N . GLU B 1 106 ? 5.543 -5.18 -17.031 1 82.31 106 GLU B N 1
ATOM 2237 C CA . GLU B 1 106 ? 5.461 -3.9 -17.734 1 82.31 106 GLU B CA 1
ATOM 2238 C C . GLU B 1 106 ? 6.609 -2.977 -17.328 1 82.31 106 GLU B C 1
ATOM 2240 O O . GLU B 1 106 ? 7.227 -2.34 -18.188 1 82.31 106 GLU B O 1
ATOM 2245 N N . TYR B 1 107 ? 6.91 -2.971 -16.078 1 80.56 107 TYR B N 1
ATOM 2246 C CA . TYR B 1 107 ? 7.914 -2.045 -15.57 1 80.56 107 TYR B CA 1
ATOM 2247 C C . TYR B 1 107 ? 9.32 -2.523 -15.906 1 80.56 107 TYR B C 1
ATOM 2249 O O . TYR B 1 107 ? 10.219 -1.711 -16.141 1 80.56 107 TYR B O 1
ATOM 2257 N N . ASN B 1 108 ? 9.539 -3.818 -15.945 1 84.94 108 ASN B N 1
ATOM 2258 C CA . ASN B 1 108 ? 10.891 -4.352 -16.078 1 84.94 108 ASN B CA 1
ATOM 2259 C C . ASN B 1 108 ? 11.125 -4.938 -17.469 1 84.94 108 ASN B C 1
ATOM 2261 O O . ASN B 1 108 ? 12.195 -5.477 -17.75 1 84.94 108 ASN B O 1
ATOM 2265 N N . LEU B 1 109 ? 10.156 -4.82 -18.266 1 85.06 109 LEU B N 1
ATOM 2266 C CA . LEU B 1 109 ? 10.227 -5.34 -19.625 1 85.06 109 LEU B CA 1
ATOM 2267 C C . LEU B 1 109 ? 10.602 -6.816 -19.625 1 85.06 109 LEU B C 1
ATOM 2269 O O . LEU B 1 109 ? 11.523 -7.223 -20.344 1 85.06 109 LEU B O 1
ATOM 2273 N N . THR B 1 110 ? 9.977 -7.48 -18.781 1 89.94 110 THR B N 1
ATOM 2274 C CA . THR B 1 110 ? 10.125 -8.93 -18.688 1 89.94 110 THR B CA 1
ATOM 2275 C C . THR B 1 110 ? 8.867 -9.633 -19.219 1 89.94 110 THR B C 1
ATOM 2277 O O . THR B 1 110 ? 7.871 -8.977 -19.516 1 89.94 110 THR B O 1
ATOM 2280 N N . ASN B 1 111 ? 9 -10.914 -19.406 1 90.38 111 ASN B N 1
ATOM 2281 C CA . ASN B 1 111 ? 7.859 -11.711 -19.844 1 90.38 111 ASN B CA 1
ATOM 2282 C C . ASN B 1 111 ? 7.672 -12.945 -18.969 1 90.38 111 ASN B C 1
ATOM 2284 O O . ASN B 1 111 ? 7.676 -14.07 -19.469 1 90.38 111 ASN B O 1
ATOM 2288 N N . LEU B 1 112 ? 7.395 -12.742 -17.75 1 95.12 112 LEU B N 1
ATOM 2289 C CA . LEU B 1 112 ? 7.191 -13.812 -16.781 1 95.12 112 LEU B CA 1
ATOM 2290 C C . LEU B 1 112 ? 5.734 -14.266 -16.766 1 95.12 112 LEU B C 1
ATOM 2292 O O . LEU B 1 112 ? 4.836 -13.477 -17.062 1 95.12 112 LEU B O 1
ATOM 2296 N N . GLU B 1 113 ? 5.602 -15.555 -16.484 1 95.94 113 GLU B N 1
ATOM 2297 C CA . GLU B 1 113 ? 4.258 -16.125 -16.375 1 95.94 113 GLU B CA 1
ATOM 2298 C C . GLU B 1 113 ? 3.992 -16.656 -14.977 1 95.94 113 GLU B C 1
ATOM 2300 O O . GLU B 1 113 ? 4.863 -17.281 -14.367 1 95.94 113 GLU B O 1
ATOM 2305 N N . LEU B 1 114 ? 2.75 -16.438 -14.625 1 97.38 114 LEU B N 1
ATOM 2306 C CA . LEU B 1 114 ? 2.377 -16.922 -13.297 1 97.38 114 LEU B CA 1
ATOM 2307 C C . LEU B 1 114 ? 2.277 -18.438 -13.273 1 97.38 114 LEU B C 1
ATOM 2309 O O . LEU B 1 114 ? 1.591 -19.031 -14.109 1 97.38 114 LEU B O 1
ATOM 2313 N N . VAL B 1 115 ? 2.922 -19.047 -12.352 1 96.88 115 VAL B N 1
ATOM 2314 C CA . VAL B 1 115 ? 2.793 -20.5 -12.156 1 96.88 115 VAL B CA 1
ATOM 2315 C C . VAL B 1 115 ? 1.666 -20.781 -11.164 1 96.88 115 VAL B C 1
ATOM 2317 O O . VAL B 1 115 ? 0.718 -21.5 -11.492 1 96.88 115 VAL B O 1
ATOM 2320 N N . ARG B 1 116 ? 1.823 -20.172 -9.898 1 96.56 116 ARG B N 1
ATOM 2321 C CA . ARG B 1 116 ? 0.794 -20.359 -8.875 1 96.56 116 ARG B CA 1
ATOM 2322 C C . ARG B 1 116 ? 0.993 -19.375 -7.719 1 96.56 116 ARG B C 1
ATOM 2324 O O . ARG B 1 116 ? 2.117 -18.953 -7.445 1 96.56 116 ARG B O 1
ATOM 2331 N N . ALA B 1 117 ? -0.149 -19.156 -7.102 1 97.12 117 ALA B N 1
ATOM 2332 C CA . ALA B 1 117 ? -0.076 -18.5 -5.801 1 97.12 117 ALA B CA 1
ATOM 2333 C C . ALA B 1 117 ? 0.225 -19.5 -4.691 1 97.12 117 ALA B C 1
ATOM 2335 O O . ALA B 1 117 ? -0.48 -20.5 -4.539 1 97.12 117 ALA B O 1
ATOM 2336 N N . VAL B 1 118 ? 1.206 -19.266 -3.922 1 97.12 118 VAL B N 1
ATOM 2337 C CA . VAL B 1 118 ? 1.662 -20.219 -2.918 1 97.12 118 VAL B CA 1
ATOM 2338 C C . VAL B 1 118 ? 0.938 -19.969 -1.597 1 97.12 118 VAL B C 1
ATOM 2340 O O . VAL B 1 118 ? 0.427 -20.891 -0.974 1 97.12 118 VAL B O 1
ATOM 2343 N N . LYS B 1 119 ? 0.946 -18.766 -1.092 1 96.88 119 LYS B N 1
ATOM 2344 C CA . LYS B 1 119 ? 0.3 -18.391 0.163 1 96.88 119 LYS B CA 1
ATOM 2345 C C . LYS B 1 119 ? -0.026 -16.891 0.192 1 96.88 119 LYS B C 1
ATOM 2347 O O . LYS B 1 119 ? 0.505 -16.125 -0.608 1 96.88 119 LYS B O 1
ATOM 2352 N N . ALA B 1 120 ? -0.899 -16.609 1.085 1 97.31 120 ALA B N 1
ATOM 2353 C CA . ALA B 1 120 ? -1.245 -15.203 1.264 1 97.31 120 ALA B CA 1
ATOM 2354 C C . ALA B 1 120 ? -1.716 -14.93 2.689 1 97.31 120 ALA B C 1
ATOM 2356 O O . ALA B 1 120 ? -2.322 -15.797 3.326 1 97.31 120 ALA B O 1
ATOM 2357 N N . ASN B 1 121 ? -1.352 -13.781 3.209 1 94.88 121 ASN B N 1
ATOM 2358 C CA . ASN B 1 121 ? -1.983 -13.164 4.367 1 94.88 121 ASN B CA 1
ATOM 2359 C C . ASN B 1 121 ? -2.814 -11.945 3.969 1 94.88 121 ASN B C 1
ATOM 2361 O O . ASN B 1 121 ? -2.613 -11.375 2.893 1 94.88 121 ASN B O 1
ATOM 2365 N N . ARG B 1 122 ? -3.791 -11.609 4.809 1 91.88 122 ARG B N 1
ATOM 2366 C CA . ARG B 1 122 ? -4.574 -10.414 4.52 1 91.88 122 ARG B CA 1
ATOM 2367 C C . ARG B 1 122 ? -4.93 -9.664 5.801 1 91.88 122 ARG B C 1
ATOM 2369 O O . ARG B 1 122 ? -4.93 -10.25 6.887 1 91.88 122 ARG B O 1
ATOM 2376 N N . HIS B 1 123 ? -5.188 -8.336 5.648 1 86.5 123 HIS B N 1
ATOM 2377 C CA . HIS B 1 123 ? -5.863 -7.574 6.691 1 86.5 123 HIS B CA 1
ATOM 2378 C C . HIS B 1 123 ? -6.773 -6.508 6.09 1 86.5 123 HIS B C 1
ATOM 2380 O O . HIS B 1 123 ? -6.586 -6.102 4.938 1 86.5 123 HIS B O 1
ATOM 2386 N N . TYR B 1 124 ? -7.816 -6.324 6.82 1 78.56 124 TYR B N 1
ATOM 2387 C CA . TYR B 1 124 ? -8.688 -5.23 6.414 1 78.56 124 TYR B CA 1
ATOM 2388 C C . TYR B 1 124 ? -7.992 -3.887 6.574 1 78.56 124 TYR B C 1
ATOM 2390 O O . TYR B 1 124 ? -7.375 -3.621 7.609 1 78.56 124 TYR B O 1
ATOM 2398 N N . GLY B 1 125 ? -7.977 -3.281 5.523 1 74.56 125 GLY B N 1
ATOM 2399 C CA . GLY B 1 125 ? -7.328 -1.979 5.57 1 74.56 125 GLY B CA 1
ATOM 2400 C C . GLY B 1 125 ? -8.305 -0.824 5.438 1 74.56 125 GLY B C 1
ATOM 2401 O O . GLY B 1 125 ? -9.266 -0.904 4.676 1 74.56 125 GLY B O 1
ATOM 2402 N N . ALA B 1 126 ? -8.281 0.059 6.398 1 76.06 126 ALA B N 1
ATOM 2403 C CA . ALA B 1 126 ? -8.93 1.367 6.324 1 76.06 126 ALA B CA 1
ATOM 2404 C C . ALA B 1 126 ? -7.914 2.49 6.512 1 76.06 126 ALA B C 1
ATOM 2406 O O . ALA B 1 126 ? -6.762 2.242 6.879 1 76.06 126 ALA B O 1
ATOM 2407 N N . GLY B 1 127 ? -8.297 3.777 6.027 1 84.44 127 GLY B N 1
ATOM 2408 C CA . GLY B 1 127 ? -7.41 4.914 6.246 1 84.44 127 GLY B CA 1
ATOM 2409 C C . GLY B 1 127 ? -7.059 5.648 4.969 1 84.44 127 GLY B C 1
ATOM 2410 O O . GLY B 1 127 ? -7.742 5.508 3.955 1 84.44 127 GLY B O 1
ATOM 2411 N N . PHE B 1 128 ? -5.988 6.473 5.215 1 88.06 128 PHE B N 1
ATOM 2412 C CA . PHE B 1 128 ? -5.52 7.262 4.082 1 88.06 128 PHE B CA 1
ATOM 2413 C C . PHE B 1 128 ? -4.219 6.695 3.525 1 88.06 128 PHE B C 1
ATOM 2415 O O . PHE B 1 128 ? -3.342 6.281 4.285 1 88.06 128 PHE B O 1
ATOM 2422 N N . ILE B 1 129 ? -4.238 6.609 2.195 1 88.12 129 ILE B N 1
ATOM 2423 C CA . ILE B 1 129 ? -2.992 6.301 1.502 1 88.12 129 ILE B CA 1
ATOM 2424 C C . ILE B 1 129 ? -2.367 7.586 0.963 1 88.12 129 ILE B C 1
ATOM 2426 O O . ILE B 1 129 ? -3.012 8.328 0.223 1 88.12 129 ILE B O 1
ATOM 2430 N N . PHE B 1 130 ? -1.104 7.84 1.342 1 93.44 130 PHE B N 1
ATOM 2431 C CA . PHE B 1 130 ? -0.375 9.016 0.884 1 93.44 130 PHE B CA 1
ATOM 2432 C C . PHE B 1 130 ? 0.678 8.633 -0.15 1 93.44 130 PHE B C 1
ATOM 2434 O O . PHE B 1 130 ? 1.371 7.625 0.006 1 93.44 130 PHE B O 1
ATOM 2441 N N . TYR B 1 131 ? 0.716 9.352 -1.188 1 94.25 131 TYR B N 1
ATOM 2442 C CA . TYR B 1 131 ? 1.79 9.352 -2.176 1 94.25 131 TYR B CA 1
ATOM 2443 C C . TYR B 1 131 ? 2.68 10.578 -2.021 1 94.25 131 TYR B C 1
ATOM 2445 O O . TYR B 1 131 ? 2.336 11.664 -2.494 1 94.25 131 TYR B O 1
ATOM 2453 N N . ILE B 1 132 ? 3.854 10.359 -1.475 1 97.38 132 ILE B N 1
ATOM 2454 C CA . ILE B 1 132 ? 4.656 11.477 -1.002 1 97.38 132 ILE B CA 1
ATOM 2455 C C . ILE B 1 132 ? 5.926 11.594 -1.845 1 97.38 132 ILE B C 1
ATOM 2457 O O . ILE B 1 132 ? 6.57 10.594 -2.15 1 97.38 132 ILE B O 1
ATOM 2461 N N . THR B 1 133 ? 6.191 12.75 -2.279 1 97.75 133 THR B N 1
ATOM 2462 C CA . THR B 1 133 ? 7.508 13.102 -2.801 1 97.75 133 THR B CA 1
ATOM 2463 C C . THR B 1 133 ? 8.273 13.961 -1.799 1 97.75 133 THR B C 1
ATOM 2465 O O . THR B 1 133 ? 7.754 14.969 -1.316 1 97.75 133 THR B O 1
ATOM 2468 N N . PHE B 1 134 ? 9.477 13.469 -1.473 1 97.94 134 PHE B N 1
ATOM 2469 C CA . PHE B 1 134 ? 10.273 14.219 -0.51 1 97.94 134 PHE B CA 1
ATOM 2470 C C . PHE B 1 134 ? 11.75 14.18 -0.889 1 97.94 134 PHE B C 1
ATOM 2472 O O . PHE B 1 134 ? 12.141 13.484 -1.825 1 97.94 134 PHE B O 1
ATOM 2479 N N . GLU B 1 135 ? 12.5 15.031 -0.166 1 98 135 GLU B N 1
ATOM 2480 C CA . GLU B 1 135 ? 13.938 15.133 -0.407 1 98 135 GLU B CA 1
ATOM 2481 C C . GLU B 1 135 ? 14.734 14.703 0.819 1 98 135 GLU B C 1
ATOM 2483 O O . GLU B 1 135 ? 14.375 15.039 1.949 1 98 135 GLU B O 1
ATOM 2488 N N . ALA B 1 136 ? 15.719 13.898 0.496 1 96.81 136 ALA B N 1
ATOM 2489 C CA . ALA B 1 136 ? 16.641 13.453 1.54 1 96.81 136 ALA B CA 1
ATOM 2490 C C . ALA B 1 136 ? 18.094 13.758 1.159 1 96.81 136 ALA B C 1
ATOM 2492 O O . ALA B 1 136 ? 18.438 13.789 -0.025 1 96.81 136 ALA B O 1
ATOM 2493 N N . LYS B 1 137 ? 18.844 13.969 2.16 1 96.12 137 LYS B N 1
ATOM 2494 C CA . LYS B 1 137 ? 20.234 14.312 1.946 1 96.12 137 LYS B CA 1
ATOM 2495 C C . LYS B 1 137 ? 21.156 13.234 2.498 1 96.12 137 LYS B C 1
ATOM 2497 O O . LYS B 1 137 ? 20.922 12.703 3.586 1 96.12 137 LYS B O 1
ATOM 2502 N N . ASP B 1 138 ? 22.141 12.906 1.604 1 90.31 138 ASP B N 1
ATOM 2503 C CA . ASP B 1 138 ? 23.219 12.039 2.074 1 90.31 138 ASP B CA 1
ATOM 2504 C C . ASP B 1 138 ? 24.203 12.805 2.953 1 90.31 138 ASP B C 1
ATOM 2506 O O . ASP B 1 138 ? 24.812 13.773 2.504 1 90.31 138 ASP B O 1
ATOM 2510 N N . ASN B 1 139 ? 24.328 12.312 4.109 1 84.88 139 ASN B N 1
ATOM 2511 C CA . ASN B 1 139 ? 25.156 13.047 5.066 1 84.88 139 ASN B CA 1
ATOM 2512 C C . ASN B 1 139 ? 26.625 13.047 4.656 1 84.88 139 ASN B C 1
ATOM 2514 O O . ASN B 1 139 ? 27.359 13.977 4.988 1 84.88 139 ASN B O 1
ATOM 2518 N N . ASP B 1 140 ? 27.016 12.078 3.922 1 85.06 140 ASP B N 1
ATOM 2519 C CA . ASP B 1 140 ? 28.406 11.977 3.518 1 85.06 140 ASP B CA 1
ATOM 2520 C C . ASP B 1 140 ? 28.688 12.82 2.277 1 85.06 140 ASP B C 1
ATOM 2522 O O . ASP B 1 140 ? 29.641 13.602 2.256 1 85.06 140 ASP B O 1
ATOM 2526 N N . SER B 1 141 ? 27.859 12.766 1.249 1 88 141 SER B N 1
ATOM 2527 C CA . SER B 1 141 ? 28.094 13.414 -0.038 1 88 141 SER B CA 1
ATOM 2528 C C . SER B 1 141 ? 27.359 14.758 -0.117 1 88 141 SER B C 1
ATOM 2530 O O . SER B 1 141 ? 27.625 15.562 -1.013 1 88 141 SER B O 1
ATOM 2532 N N . HIS B 1 142 ? 26.453 15.039 0.731 1 89.56 142 HIS B N 1
ATOM 2533 C CA . HIS B 1 142 ? 25.656 16.25 0.773 1 89.56 142 HIS B CA 1
ATOM 2534 C C . HIS B 1 142 ? 24.797 16.391 -0.484 1 89.56 142 HIS B C 1
ATOM 2536 O O . HIS B 1 142 ? 24.375 17.5 -0.834 1 89.56 142 HIS B O 1
ATOM 2542 N N . ILE B 1 143 ? 24.688 15.305 -1.133 1 93.12 143 ILE B N 1
ATOM 2543 C CA . ILE B 1 143 ? 23.828 15.289 -2.312 1 93.12 143 ILE B CA 1
ATOM 2544 C C . ILE B 1 143 ? 22.375 15.055 -1.894 1 93.12 143 ILE B C 1
ATOM 2546 O O . ILE B 1 143 ? 22.109 14.219 -1.03 1 93.12 143 ILE B O 1
ATOM 2550 N N . ILE B 1 144 ? 21.5 15.945 -2.475 1 95.19 144 ILE B N 1
ATOM 2551 C CA . ILE B 1 144 ? 20.078 15.789 -2.215 1 95.19 144 ILE B CA 1
ATOM 2552 C C . ILE B 1 144 ? 19.469 14.828 -3.23 1 95.19 144 ILE B C 1
ATOM 2554 O O . ILE B 1 144 ? 19.656 14.984 -4.438 1 95.19 144 ILE B O 1
ATOM 2558 N N . ILE B 1 145 ? 18.75 13.836 -2.715 1 95.69 145 ILE B N 1
ATOM 2559 C CA . ILE B 1 145 ? 18.125 12.805 -3.543 1 95.69 145 ILE B CA 1
ATOM 2560 C C . ILE B 1 145 ? 16.609 12.852 -3.387 1 95.69 145 ILE B C 1
ATOM 2562 O O . ILE B 1 145 ? 16.094 12.781 -2.271 1 95.69 145 ILE B O 1
ATOM 2566 N N . PRO B 1 146 ? 15.898 13.047 -4.48 1 96.56 146 PRO B N 1
ATOM 2567 C CA . PRO B 1 146 ? 14.438 12.969 -4.395 1 96.56 146 PRO B CA 1
ATOM 2568 C C . PRO B 1 146 ? 13.938 11.547 -4.176 1 96.56 146 PRO B C 1
ATOM 2570 O O . PRO B 1 146 ? 14.484 10.594 -4.75 1 96.56 146 PRO B O 1
ATOM 2573 N N . PHE B 1 147 ? 12.938 11.398 -3.332 1 96.94 147 PHE B N 1
ATOM 2574 C CA . PHE B 1 147 ? 12.344 10.109 -2.996 1 96.94 147 PHE B CA 1
ATOM 2575 C C . PHE B 1 147 ? 10.836 10.133 -3.234 1 96.94 147 PHE B C 1
ATOM 2577 O O . PHE B 1 147 ? 10.219 11.195 -3.227 1 96.94 147 PHE B O 1
ATOM 2584 N N . GLN B 1 148 ? 10.328 8.969 -3.467 1 95.19 148 GLN B N 1
ATOM 2585 C CA . GLN B 1 148 ? 8.891 8.734 -3.457 1 95.19 148 GLN B CA 1
ATOM 2586 C C . GLN B 1 148 ? 8.523 7.613 -2.49 1 95.19 148 GLN B C 1
ATOM 2588 O O . GLN B 1 148 ? 9.227 6.605 -2.404 1 95.19 148 GLN B O 1
ATOM 2593 N N . ALA B 1 149 ? 7.484 7.91 -1.758 1 95.12 149 ALA B N 1
ATOM 2594 C CA . ALA B 1 149 ? 7.012 6.902 -0.812 1 95.12 149 ALA B CA 1
ATOM 2595 C C . ALA B 1 149 ? 5.492 6.766 -0.867 1 95.12 149 ALA B C 1
ATOM 2597 O O . ALA B 1 149 ? 4.781 7.754 -1.058 1 95.12 149 ALA B O 1
ATOM 2598 N N . THR B 1 150 ? 4.965 5.547 -0.785 1 91.56 150 THR B N 1
ATOM 2599 C CA . THR B 1 150 ? 3.555 5.242 -0.576 1 91.56 150 THR B CA 1
ATOM 2600 C C . THR B 1 150 ? 3.314 4.746 0.848 1 91.56 150 THR B C 1
ATOM 2602 O O . THR B 1 150 ? 3.85 3.711 1.25 1 91.56 150 THR B O 1
ATOM 2605 N N . VAL B 1 151 ? 2.52 5.551 1.602 1 91.62 151 VAL B N 1
ATOM 2606 C CA . VAL B 1 151 ? 2.385 5.301 3.033 1 91.62 151 VAL B CA 1
ATOM 2607 C C . VAL B 1 151 ? 0.906 5.266 3.412 1 91.62 151 VAL B C 1
ATOM 2609 O O . VAL B 1 151 ? 0.127 6.125 2.992 1 91.62 151 VAL B O 1
ATOM 2612 N N . ARG B 1 152 ? 0.532 4.285 4.203 1 87.94 152 ARG B N 1
ATOM 2613 C CA . ARG B 1 152 ? -0.796 4.223 4.805 1 87.94 152 ARG B CA 1
ATOM 2614 C C . ARG B 1 152 ? -0.795 4.84 6.199 1 87.94 152 ARG B C 1
ATOM 2616 O O . ARG B 1 152 ? 0.078 4.543 7.016 1 87.94 152 ARG B O 1
ATOM 2623 N N . TYR B 1 153 ? -1.86 5.688 6.312 1 89.56 153 TYR B N 1
ATOM 2624 C CA . TYR B 1 153 ? -2.008 6.332 7.609 1 89.56 153 TYR B CA 1
ATOM 2625 C C . TYR B 1 153 ? -3.383 6.055 8.203 1 89.56 153 TYR B C 1
ATOM 2627 O O . TYR B 1 153 ? -4.406 6.344 7.582 1 89.56 153 TYR B O 1
ATOM 2635 N N . LEU B 1 154 ? -3.406 5.406 9.227 1 76.19 154 LEU B N 1
ATOM 2636 C CA . LEU B 1 154 ? -4.496 5.309 10.195 1 76.19 154 LEU B CA 1
ATOM 2637 C C . LEU B 1 154 ? -4.043 5.77 11.578 1 76.19 154 LEU B C 1
ATOM 2639 O O . LEU B 1 154 ? -2.918 5.48 11.992 1 76.19 154 LEU B O 1
ATOM 2643 N N . PRO B 1 155 ? -4.969 6.602 12.141 1 65.94 155 PRO B N 1
ATOM 2644 C CA . PRO B 1 155 ? -4.484 7.074 13.438 1 65.94 155 PRO B CA 1
ATOM 2645 C C . PRO B 1 155 ? -3.814 5.973 14.258 1 65.94 155 PRO B C 1
ATOM 2647 O O . PRO B 1 155 ? -4.391 4.898 14.438 1 65.94 155 PRO B O 1
ATOM 2650 N N . LEU B 1 156 ? -2.514 6.102 14.484 1 55.84 156 LEU B N 1
ATOM 2651 C CA . LEU B 1 156 ? -1.65 5.281 15.32 1 55.84 156 LEU B CA 1
ATOM 2652 C C . LEU B 1 156 ? -1.125 4.074 14.547 1 55.84 156 LEU B C 1
ATOM 2654 O O . LEU B 1 156 ? -0.422 3.23 15.109 1 55.84 156 LEU B O 1
ATOM 2658 N N . GLN B 1 157 ? -1.461 3.922 13.367 1 73.62 157 GLN B N 1
ATOM 2659 C CA . GLN B 1 157 ? -0.919 2.848 12.547 1 73.62 157 GLN B CA 1
ATOM 2660 C C . GLN B 1 157 ? -0.397 3.385 11.211 1 73.62 157 GLN B C 1
ATOM 2662 O O . GLN B 1 157 ? -1.146 3.998 10.453 1 73.62 157 GLN B O 1
ATOM 2667 N N . VAL B 1 158 ? 0.864 3.258 11.086 1 83.5 158 VAL B N 1
ATOM 2668 C CA . VAL B 1 158 ? 1.501 3.709 9.859 1 83.5 158 VAL B CA 1
ATOM 2669 C C . VAL B 1 158 ? 2.195 2.535 9.172 1 83.5 158 VAL B C 1
ATOM 2671 O O . VAL B 1 158 ? 2.906 1.763 9.82 1 83.5 158 VAL B O 1
ATOM 2674 N N . THR B 1 159 ? 1.842 2.328 7.957 1 82.12 159 THR B N 1
ATOM 2675 C CA . THR B 1 159 ? 2.467 1.273 7.168 1 82.12 159 THR B CA 1
ATOM 2676 C C . THR B 1 159 ? 3.113 1.849 5.91 1 82.12 159 THR B C 1
ATOM 2678 O O . THR B 1 159 ? 2.455 2.535 5.125 1 82.12 159 THR B O 1
ATOM 2681 N N . VAL B 1 160 ? 4.402 1.577 5.746 1 87.88 160 VAL B N 1
ATOM 2682 C CA . VAL B 1 160 ? 5.109 1.993 4.539 1 87.88 160 VAL B CA 1
ATOM 2683 C C . VAL B 1 160 ? 5.059 0.878 3.496 1 87.88 160 VAL B C 1
ATOM 2685 O O . VAL B 1 160 ? 5.641 -0.19 3.691 1 87.88 160 VAL B O 1
ATOM 2688 N N . TYR B 1 161 ? 4.422 1.165 2.406 1 82.88 161 TYR B N 1
ATOM 2689 C CA . TYR B 1 161 ? 4.297 0.15 1.367 1 82.88 161 TYR B CA 1
ATOM 2690 C C . TYR B 1 161 ? 5.504 0.176 0.434 1 82.88 161 TYR B C 1
ATOM 2692 O O . TYR B 1 161 ? 5.977 -0.874 -0.008 1 82.88 161 TYR B O 1
ATOM 2700 N N . ARG B 1 162 ? 5.895 1.372 0.106 1 85.81 162 ARG B N 1
ATOM 2701 C CA . ARG B 1 162 ? 6.996 1.551 -0.834 1 85.81 162 ARG B CA 1
ATOM 2702 C C . ARG B 1 162 ? 7.789 2.814 -0.516 1 85.81 162 ARG B C 1
ATOM 2704 O O . ARG B 1 162 ? 7.211 3.834 -0.132 1 85.81 162 ARG B O 1
ATOM 2711 N N . VAL B 1 163 ? 9.047 2.74 -0.615 1 92.25 163 VAL B N 1
ATOM 2712 C CA . VAL B 1 163 ? 9.914 3.906 -0.517 1 92.25 163 VAL B CA 1
ATOM 2713 C C . VAL B 1 163 ? 11.172 3.688 -1.359 1 92.25 163 VAL B C 1
ATOM 2715 O O . VAL B 1 163 ? 11.891 2.703 -1.172 1 92.25 163 VAL B O 1
ATOM 2718 N N . ASN B 1 164 ? 11.344 4.496 -2.301 1 90.31 164 ASN B N 1
ATOM 2719 C CA . ASN B 1 164 ? 12.484 4.41 -3.207 1 90.31 164 ASN B CA 1
ATOM 2720 C C . ASN B 1 164 ? 12.859 5.781 -3.771 1 90.31 164 ASN B C 1
ATOM 2722 O O . ASN B 1 164 ? 12.023 6.68 -3.832 1 90.31 164 ASN B O 1
ATOM 2726 N N . PRO B 1 165 ? 14.18 5.938 -4.137 1 91.5 165 PRO B N 1
ATOM 2727 C CA . PRO B 1 165 ? 14.484 7.152 -4.895 1 91.5 165 PRO B CA 1
ATOM 2728 C C . PRO B 1 165 ? 13.57 7.336 -6.105 1 91.5 165 PRO B C 1
ATOM 2730 O O . PRO B 1 165 ? 13.133 6.355 -6.707 1 91.5 165 PRO B O 1
ATOM 2733 N N . LYS B 1 166 ? 13.203 8.602 -6.355 1 90.81 166 LYS B N 1
ATOM 2734 C CA . LYS B 1 166 ? 12.344 8.875 -7.504 1 90.81 166 LYS B CA 1
ATOM 2735 C C . LYS B 1 166 ? 12.969 8.352 -8.797 1 90.81 166 LYS B C 1
ATOM 2737 O O . LYS B 1 166 ? 14.141 8.602 -9.078 1 90.81 166 LYS B O 1
ATOM 2742 N N . PRO B 1 167 ? 12.188 7.465 -9.578 1 75.44 167 PRO B N 1
ATOM 2743 C CA . PRO B 1 167 ? 12.734 6.871 -10.805 1 75.44 167 PRO B CA 1
ATOM 2744 C C . PRO B 1 167 ? 13.07 7.914 -11.867 1 75.44 167 PRO B C 1
ATOM 2746 O O . PRO B 1 167 ? 12.461 8.992 -11.898 1 75.44 167 PRO B O 1
#

Organism: Arabidopsis lyrata subsp. lyrata (NCBI:txid81972)

Sequence (334 aa):
MDPQVVVDKKSEEPDLKRQKLDEVDEKCEEMSSYSDSTCSFDSEDERLVKEELNRSGDYDFDTTKQRRFVMRYPVNFEDSDVVDEPDTDGDLVHRLSKIALQKHNEYNLTNLELVRAVKANRHYGAGFIFYITFEAKDNDSHIIIPFQATVRYLPLQVTVYRVNPKPMDPQVVVDKKSEEPDLKRQKLDEVDEKCEEMSSYSDSTCSFDSEDERLVKEELNRSGDYDFDTTKQRRFVMRYPVNFEDSDVVDEPDTDGDLVHRLSKIALQKHNEYNLTNLELVRAVKANRHYGAGFIFYITFEAKDNDSHIIIPFQATVRYLPLQVTVYRVNPKP

Radius of gyration: 29.2 Å; Cα contacts (8 Å, |Δi|>4): 504; chains: 2; bounding box: 87×80×124 Å

Nearest PDB structures (foldseek):
  4tx4-assembly1_B  TM=7.596E-01  e=1.189E-04  Vigna unguiculata
  5xfu-assembly1_B  TM=4.405E-01  e=2.982E-02  Dioscoreophyllum cumminsii
  7vww-assembly2_C  TM=4.471E-01  e=3.773E-02  Dioscoreophyllum cumminsii
  6lay-assembly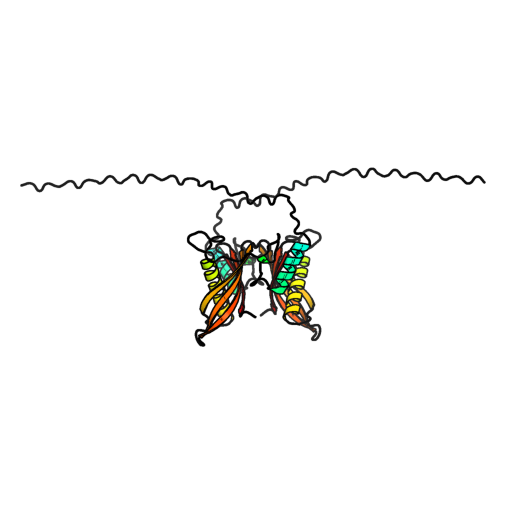1_B  TM=4.477E-01  e=5.693E-02  Dioscoreophyllum cumminsii
  6l4n-assembly1_B  TM=4.396E-01  e=8.100E-02  Dioscoreophyllum cumminsii

InterPro domains:
  IPR006525 Cystatin-related, plant [TIGR01638] (81-167)
  IPR046350 Cystatin superfamily [SSF54403] (84-152)

Secondary structure (DSSP, 8-state):
-----------------------------------S------HHHHHHHHHHHHHHTTTT--GGG-SS----EEPPTT--SSS-TTS-HHHHHHHHHHHHHHHHHHHHT--EEEEEEEEEEEEEEEEEEEEEEEEEEETTT--EEEEEEEEEEETTEEEEEEEEE--/-----------------------------------S------HHHHHHHHHHHHHHTTTT--GGG-SS----EEPPTT--SSS-TTS-HHHHHHHHHHHHHHHHHHHHT--EEEEEEEEEEEEEEEEEEEEEEEEEEETTT--EEEEEEEEEEETTEEEEEEEEE--